Protein AF-A0A7S2UAU8-F1 (afdb_monomer)

Foldseek 3Di:
DDDDPDDDPLEDDDDPDDDFDWDADPPDRPDIAGPDDDDPPDPVNVLNVQSHVCRPDDPDNGDDPLRVLLVVLCCLLPPDPQQFFAAAPCCDPVRHTHGVVVLCVPLVGDNGDLAHFYADHRNRSDTPCPPPHNVNRVVVSVLSVVLSVLSVCQVVLVVPPDPPQDPPDPSHDDPVSSVVVSVPDDDPPDPPPPDD

Sequence (196 aa):
WANSKDGKNAGYQELKTKPKSLIPHPTEPDFVVNAYFYRLNSEETLQHLQRKFGSEYHQQKHPSVGTLLAAFFHYYAYEFDYKHHVVSLNATMAHGKVEREVKAEHDTWKVYGQGLSIEDPFETFYDVAHVVKASNFHRIRREFALAYTKMVDAATGNNHHWSHMPQNIGPTMSGSEILDWICEPLPKDTDDSNTS

Secondary structure (DSSP, 8-state):
-----SS---S----SS----EEE-SS-TT-EEE-----TT-HHHHHHHHHHHTTTS-S-SS--HHHHHHHHHHIIIII--TTTEEB-TT-BTTTB-EEHHHHHHHH---TT-SS--BB-SS-TT-BTTTTS-HHHHHHHHHHHHHHHHHHHHHHHT-GGG-TTS-TT--SS--HHHHHHHHHSPPPPPP------

Organism: NCBI:txid420275

InterPro domains:
  IPR002058 PAP/25A-associated [PF03828] (64-124)

Solvent-accessible surface area (backbone atoms only — not comparable to full-atom values): 12100 Å² total; per-residue (Å²): 142,79,91,82,82,87,77,81,78,73,48,71,75,80,70,95,60,82,86,76,36,76,42,73,37,96,87,39,91,92,40,74,41,74,70,58,70,88,67,80,86,41,73,69,46,53,53,52,58,33,32,50,52,19,55,81,55,60,99,45,81,57,56,51,71,69,55,54,52,39,50,52,22,44,36,62,42,72,66,58,57,42,62,52,35,38,49,40,87,70,45,38,90,90,65,38,77,41,50,30,60,60,40,22,75,77,48,68,43,71,60,86,43,76,27,61,42,30,43,35,91,78,54,61,72,40,54,76,30,73,84,54,49,38,70,58,39,54,48,54,32,50,50,24,45,49,39,26,50,52,54,49,26,54,74,70,57,58,65,85,82,54,92,81,58,72,95,78,67,62,90,62,71,52,74,66,59,49,53,54,57,59,64,54,77,74,80,76,79,74,78,87,77,82,82,129

Structure (mmCIF, N/CA/C/O backbone):
data_AF-A0A7S2UAU8-F1
#
_entry.id   AF-A0A7S2UAU8-F1
#
loop_
_atom_site.group_PDB
_atom_site.id
_atom_site.type_symbol
_atom_site.label_atom_id
_atom_site.label_alt_id
_atom_site.label_comp_id
_atom_site.label_asym_id
_atom_site.label_entity_id
_atom_site.label_seq_id
_atom_site.pdbx_PDB_ins_code
_atom_site.Cartn_x
_atom_site.Cartn_y
_atom_site.Cartn_z
_atom_site.occupancy
_atom_site.B_iso_or_equiv
_atom_site.auth_seq_id
_atom_site.auth_comp_id
_atom_site.auth_asym_id
_atom_site.auth_atom_id
_atom_site.pdbx_PDB_model_num
ATOM 1 N N . TRP A 1 1 ? 1.153 -29.015 -3.187 1.00 34.38 1 TRP A N 1
ATOM 2 C CA . TRP A 1 1 ? 1.371 -29.449 -1.795 1.00 34.38 1 TRP A CA 1
ATOM 3 C C . TRP A 1 1 ? 2.303 -30.651 -1.765 1.00 34.38 1 TRP A C 1
ATOM 5 O O . TRP A 1 1 ? 1.914 -31.716 -2.221 1.00 34.38 1 TRP A O 1
ATOM 15 N N . ALA A 1 2 ? 3.531 -30.469 -1.278 1.00 30.66 2 ALA A N 1
ATOM 16 C CA . ALA A 1 2 ? 4.464 -31.542 -0.940 1.00 30.66 2 ALA A CA 1
ATOM 17 C C . ALA A 1 2 ? 5.315 -31.074 0.251 1.00 30.66 2 ALA A C 1
ATOM 19 O O . ALA A 1 2 ? 5.854 -29.970 0.232 1.00 30.66 2 ALA A O 1
ATOM 20 N N . ASN A 1 3 ? 5.364 -31.901 1.295 1.00 36.56 3 ASN A N 1
ATOM 21 C CA . ASN A 1 3 ? 6.168 -31.707 2.500 1.00 36.56 3 ASN A CA 1
ATOM 22 C C . ASN A 1 3 ? 7.666 -31.766 2.169 1.00 36.56 3 ASN A C 1
ATOM 24 O O . ASN A 1 3 ? 8.117 -32.766 1.617 1.00 36.56 3 ASN A O 1
ATOM 28 N N . SER A 1 4 ? 8.438 -30.776 2.619 1.00 32.12 4 SER A N 1
ATOM 29 C CA . SER A 1 4 ? 9.883 -30.920 2.823 1.00 32.12 4 SER A CA 1
ATOM 30 C C . SER A 1 4 ? 10.155 -30.925 4.324 1.00 32.12 4 SER A C 1
ATOM 32 O O . SER A 1 4 ? 9.963 -29.914 4.998 1.00 32.12 4 SER A O 1
ATOM 34 N N . LYS A 1 5 ? 10.554 -32.087 4.847 1.00 41.97 5 LYS A N 1
ATOM 35 C CA . LYS A 1 5 ? 11.114 -32.239 6.192 1.00 41.97 5 LYS A CA 1
ATOM 36 C C . LYS A 1 5 ? 12.623 -31.994 6.111 1.00 41.97 5 LYS A C 1
ATOM 38 O O . LYS A 1 5 ? 13.270 -32.492 5.199 1.00 41.97 5 LYS A O 1
ATOM 43 N N . ASP A 1 6 ? 13.116 -31.242 7.089 1.00 39.00 6 ASP A N 1
ATOM 44 C CA . ASP A 1 6 ? 14.517 -30.951 7.414 1.00 39.00 6 ASP A CA 1
ATOM 45 C C . ASP A 1 6 ? 15.278 -29.957 6.522 1.00 39.00 6 ASP A C 1
ATOM 47 O O . ASP A 1 6 ? 15.628 -30.220 5.377 1.00 39.00 6 ASP A O 1
ATOM 51 N N . GLY A 1 7 ? 15.615 -28.804 7.119 1.00 30.23 7 GLY A N 1
ATOM 52 C CA . GLY A 1 7 ? 16.609 -27.879 6.569 1.00 30.23 7 GLY A CA 1
ATOM 53 C C . GLY A 1 7 ? 16.337 -26.405 6.853 1.00 30.23 7 GLY A C 1
ATOM 54 O O . GLY A 1 7 ? 16.053 -25.663 5.927 1.00 30.23 7 GLY A O 1
ATOM 55 N N . LYS A 1 8 ? 16.424 -25.990 8.129 1.00 39.09 8 LYS A N 1
ATOM 56 C CA . LYS A 1 8 ? 16.552 -24.590 8.600 1.00 39.09 8 LYS A CA 1
ATOM 57 C C . LYS A 1 8 ? 15.862 -23.548 7.703 1.00 39.09 8 LYS A C 1
ATOM 59 O O . LYS A 1 8 ? 16.513 -22.882 6.903 1.00 39.09 8 LYS A O 1
ATOM 64 N N . ASN A 1 9 ? 14.553 -23.385 7.901 1.00 36.28 9 ASN A N 1
ATOM 65 C CA . ASN A 1 9 ? 13.768 -22.317 7.288 1.00 36.28 9 ASN A CA 1
ATOM 66 C C . ASN A 1 9 ? 14.440 -20.961 7.556 1.00 36.28 9 ASN A C 1
ATOM 68 O O . ASN A 1 9 ? 14.338 -20.417 8.653 1.00 36.28 9 ASN A O 1
ATOM 72 N N . ALA A 1 10 ? 15.067 -20.383 6.532 1.00 41.22 10 ALA A N 1
ATOM 73 C CA . ALA A 1 10 ? 15.353 -18.951 6.454 1.00 41.22 10 ALA A CA 1
ATOM 74 C C . ALA A 1 10 ? 14.066 -18.153 6.141 1.00 41.22 10 ALA A C 1
ATOM 76 O O . ALA A 1 10 ? 14.115 -17.112 5.495 1.00 41.22 10 ALA A O 1
ATOM 77 N N . GLY A 1 11 ? 12.912 -18.691 6.546 1.00 46.25 11 GLY A N 1
ATOM 78 C CA . GLY A 1 11 ? 11.592 -18.126 6.330 1.00 46.25 11 GLY A CA 1
ATOM 79 C C . GLY A 1 11 ? 11.249 -17.104 7.402 1.00 46.25 11 GLY A C 1
ATOM 80 O O . GLY A 1 11 ? 11.789 -17.144 8.511 1.00 46.25 11 GLY A O 1
ATOM 81 N N . TYR A 1 12 ? 10.345 -16.190 7.056 1.00 47.78 12 TYR A N 1
ATOM 82 C CA . TYR A 1 12 ? 9.722 -15.262 7.992 1.00 47.78 12 TYR A CA 1
ATOM 83 C C . TYR A 1 12 ? 9.310 -15.986 9.288 1.00 47.78 12 TYR A C 1
ATOM 85 O O . TYR A 1 12 ? 8.525 -16.933 9.265 1.00 47.78 12 TYR A O 1
ATOM 93 N N . GLN A 1 13 ? 9.871 -15.551 10.419 1.00 55.88 13 GLN A N 1
ATOM 94 C CA . GLN A 1 13 ? 9.431 -15.979 11.743 1.00 55.88 13 GLN A CA 1
ATOM 95 C C . GLN A 1 13 ? 8.587 -14.867 12.340 1.00 55.88 13 GLN A C 1
ATOM 97 O O . GLN A 1 13 ? 9.092 -13.795 12.677 1.00 55.88 13 GLN A O 1
ATOM 102 N N . GLU A 1 14 ? 7.291 -15.129 12.448 1.00 59.81 14 GLU A N 1
ATOM 103 C CA . GLU A 1 14 ? 6.374 -14.225 13.117 1.00 59.81 14 GLU A CA 1
ATOM 104 C C . GLU A 1 14 ? 6.778 -14.074 14.586 1.00 59.81 14 GLU A C 1
ATOM 106 O O . GLU A 1 14 ? 7.025 -15.056 15.297 1.00 59.81 14 GLU A O 1
ATOM 111 N N . LEU A 1 15 ? 6.876 -12.827 15.047 1.00 64.69 15 LEU A N 1
ATOM 112 C CA . LEU A 1 15 ? 7.120 -12.564 16.455 1.00 64.69 15 LEU A CA 1
ATOM 113 C C . LEU A 1 15 ? 5.906 -13.058 17.240 1.00 64.69 15 LEU A C 1
ATOM 115 O O . LEU A 1 15 ? 4.798 -12.579 17.028 1.00 64.69 15 LEU A O 1
ATOM 119 N N . LYS A 1 16 ? 6.130 -13.968 18.195 1.00 68.31 16 LYS A N 1
ATOM 120 C CA . LYS A 1 16 ? 5.068 -14.516 19.062 1.00 68.31 16 LYS A CA 1
ATOM 121 C C . LYS A 1 16 ? 4.240 -13.436 19.760 1.00 68.31 16 LYS A C 1
ATOM 123 O O . LYS A 1 16 ? 3.092 -13.664 20.116 1.00 68.31 16 LYS A O 1
ATOM 128 N N . THR A 1 17 ? 4.843 -12.275 19.989 1.00 68.62 17 THR A N 1
ATOM 129 C CA . THR A 1 17 ? 4.196 -11.106 20.571 1.00 68.62 17 THR A CA 1
ATOM 130 C C . THR A 1 17 ? 4.713 -9.855 19.884 1.00 68.62 17 THR A C 1
ATOM 132 O O . THR A 1 17 ? 5.924 -9.717 19.692 1.00 68.62 17 THR A O 1
ATOM 135 N N . LYS A 1 18 ? 3.814 -8.915 19.579 1.00 68.75 18 LYS A N 1
ATOM 136 C CA . LYS A 1 18 ? 4.206 -7.589 19.098 1.00 68.75 18 LYS A CA 1
ATOM 137 C C . LYS A 1 18 ? 5.149 -6.913 20.106 1.00 68.75 18 LYS A C 1
ATOM 139 O O . LYS A 1 18 ? 4.868 -6.974 21.308 1.00 68.75 18 LYS A O 1
ATOM 144 N N . PRO A 1 19 ? 6.223 -6.251 19.649 1.00 71.94 19 PRO A N 1
ATOM 145 C CA . PRO A 1 19 ? 7.052 -5.427 20.515 1.00 71.94 19 PRO A CA 1
ATOM 146 C C . PRO A 1 19 ? 6.210 -4.349 21.204 1.00 71.94 19 PRO A C 1
ATOM 148 O O . PRO A 1 19 ? 5.330 -3.742 20.588 1.00 71.94 19 PRO A O 1
ATOM 151 N N . LYS A 1 20 ? 6.477 -4.117 22.488 1.00 78.56 20 LYS A N 1
ATOM 152 C CA . LYS A 1 20 ? 5.800 -3.093 23.285 1.00 78.56 20 LYS A CA 1
ATOM 153 C C . LYS A 1 20 ? 6.837 -2.183 23.927 1.00 78.56 20 LYS A C 1
ATOM 155 O O . LYS A 1 20 ? 7.817 -2.663 24.488 1.00 78.56 20 LYS A O 1
ATOM 160 N N . SER A 1 21 ? 6.599 -0.880 23.864 1.00 84.38 21 SER A N 1
ATOM 161 C CA . SER A 1 21 ? 7.324 0.137 24.622 1.00 84.38 21 SER A CA 1
ATOM 162 C C . SER A 1 21 ? 6.275 0.962 25.347 1.00 84.38 21 SER A C 1
ATOM 164 O O . SER A 1 21 ? 5.724 1.906 24.794 1.00 84.38 21 SER A O 1
ATOM 166 N N . LEU A 1 22 ? 5.904 0.511 26.544 1.00 87.25 22 LEU A N 1
ATOM 167 C CA . LEU A 1 22 ? 4.866 1.167 27.330 1.00 87.25 22 LEU A CA 1
ATOM 168 C C . LEU A 1 22 ? 5.458 2.402 28.009 1.00 87.25 22 LEU A C 1
ATOM 170 O O . LEU A 1 22 ? 6.434 2.280 28.750 1.00 87.25 22 LEU A O 1
ATOM 174 N N . ILE A 1 23 ? 4.872 3.568 27.754 1.00 88.56 23 ILE A N 1
ATOM 175 C CA . ILE A 1 23 ? 5.221 4.830 28.412 1.00 88.56 23 ILE A CA 1
ATOM 176 C C . ILE A 1 23 ? 3.978 5.425 29.093 1.00 88.56 23 ILE A C 1
ATOM 178 O O . ILE A 1 23 ? 2.864 5.176 28.622 1.00 88.56 23 ILE A O 1
ATOM 182 N N . PRO A 1 24 ? 4.131 6.195 30.187 1.00 91.38 24 PRO A N 1
ATOM 183 C CA . PRO A 1 24 ? 3.019 6.923 30.794 1.00 91.38 24 PRO A CA 1
ATOM 184 C C . PRO A 1 24 ? 2.403 7.912 29.802 1.00 91.38 24 PRO A C 1
ATOM 186 O O . PRO A 1 24 ? 3.127 8.571 29.050 1.00 91.38 24 PRO A O 1
ATOM 189 N N . HIS A 1 25 ? 1.079 8.029 29.801 1.00 86.31 25 HIS A N 1
ATOM 190 C CA . HIS A 1 25 ? 0.388 9.024 28.996 1.00 86.31 25 HIS A CA 1
ATOM 191 C C . HIS A 1 25 ? 0.738 10.438 29.496 1.00 86.31 25 HIS A C 1
ATOM 193 O O . HIS A 1 25 ? 0.712 10.681 30.704 1.00 86.31 25 HIS A O 1
ATOM 199 N N . PRO A 1 26 ? 1.056 11.398 28.607 1.00 86.62 26 PRO A N 1
ATOM 200 C CA . PRO A 1 26 ? 1.545 12.718 29.012 1.00 86.62 26 PRO A CA 1
ATOM 201 C C . PRO A 1 26 ? 0.533 13.536 29.825 1.00 86.62 26 PRO A C 1
ATOM 203 O O . PRO A 1 26 ? 0.937 14.445 30.546 1.00 86.62 26 PRO A O 1
ATOM 206 N N . THR A 1 27 ? -0.764 13.233 29.718 1.00 89.69 27 THR A N 1
ATOM 207 C CA . THR A 1 27 ? -1.837 13.976 30.404 1.00 89.69 27 THR A CA 1
ATOM 208 C C . THR A 1 27 ? -2.725 13.114 31.301 1.00 89.69 27 THR A C 1
ATOM 210 O O . THR A 1 27 ? -3.582 13.662 31.985 1.00 89.69 27 THR A O 1
ATOM 213 N N . GLU A 1 28 ? -2.541 11.790 31.327 1.00 90.56 28 GLU A N 1
ATOM 214 C CA . GLU A 1 28 ? -3.377 10.868 32.114 1.00 90.56 28 GLU A CA 1
ATOM 215 C C . GLU A 1 28 ? -2.481 9.998 33.013 1.00 90.56 28 GLU A C 1
ATOM 217 O O . GLU A 1 28 ? -1.859 9.059 32.518 1.00 90.56 28 GLU A O 1
ATOM 222 N N . PRO A 1 29 ? -2.376 10.306 34.322 1.00 86.06 29 PRO A N 1
ATOM 223 C CA . PRO A 1 29 ? -1.387 9.697 35.221 1.00 86.06 29 PRO A CA 1
ATOM 224 C C . PRO A 1 29 ? -1.480 8.173 35.348 1.00 86.06 29 PRO A C 1
ATOM 226 O O . PRO A 1 29 ? -0.462 7.512 35.539 1.00 86.06 29 PRO A O 1
ATOM 229 N N . ASP A 1 30 ? -2.691 7.628 35.213 1.00 91.31 30 ASP A N 1
ATOM 230 C CA . ASP A 1 30 ? -2.980 6.202 35.391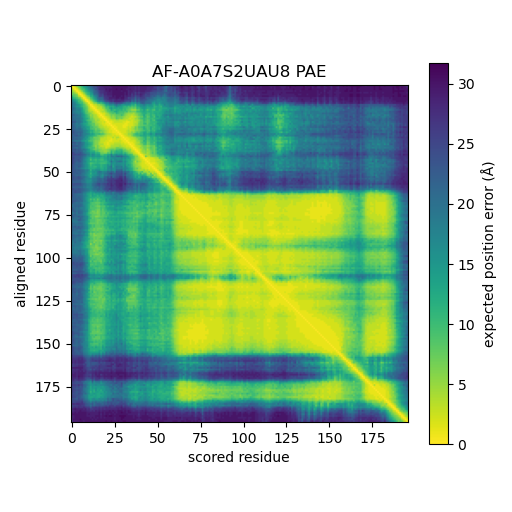 1.00 91.31 30 ASP A CA 1
ATOM 231 C C . ASP A 1 30 ? -3.094 5.442 34.057 1.00 91.31 30 ASP A C 1
ATOM 233 O O . ASP A 1 30 ? -3.492 4.276 34.029 1.00 91.31 30 ASP A O 1
ATOM 237 N N . PHE A 1 31 ? -2.743 6.087 32.938 1.00 88.75 31 PHE A N 1
ATOM 238 C CA . PHE A 1 31 ? -2.842 5.501 31.605 1.00 88.75 31 PHE A CA 1
ATOM 239 C C . PHE A 1 31 ? -1.456 5.243 31.004 1.00 88.75 31 PHE A C 1
ATOM 241 O O . PHE A 1 31 ? -0.560 6.087 31.061 1.00 88.75 31 PHE A O 1
ATOM 248 N N . VAL A 1 32 ? -1.266 4.066 30.401 1.00 88.50 32 VAL A N 1
ATOM 249 C CA . VAL A 1 32 ? -0.025 3.695 29.702 1.00 88.50 32 VAL A CA 1
ATOM 250 C C . VAL A 1 32 ? -0.306 3.436 28.233 1.00 88.50 32 VAL A C 1
ATOM 252 O O . VAL A 1 32 ? -1.248 2.729 27.880 1.00 88.50 32 VAL A O 1
ATOM 255 N N . VAL A 1 33 ? 0.545 3.980 27.368 1.00 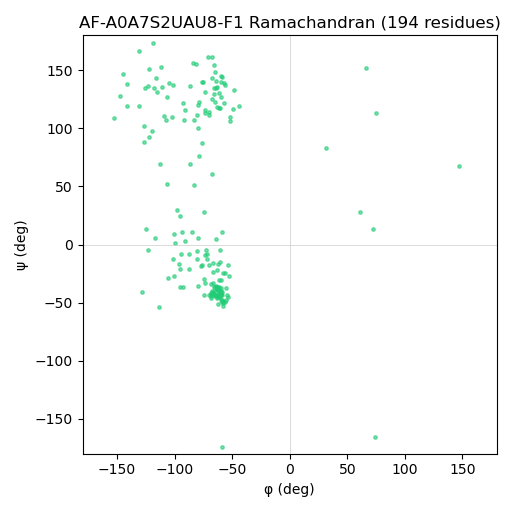80.81 33 VAL A N 1
ATOM 256 C CA . VAL A 1 33 ? 0.426 3.843 25.914 1.00 80.81 33 VAL A CA 1
ATOM 257 C C . VAL A 1 33 ? 1.607 3.079 25.343 1.00 80.81 33 VAL A C 1
ATOM 259 O O . VAL A 1 33 ? 2.740 3.217 25.801 1.00 80.81 33 VAL A O 1
ATOM 262 N N . ASN A 1 34 ? 1.352 2.259 24.326 1.00 82.31 34 ASN A N 1
ATOM 263 C CA . ASN A 1 34 ? 2.415 1.603 23.576 1.00 82.31 34 ASN A CA 1
ATOM 264 C C . ASN A 1 34 ? 3.019 2.584 22.563 1.00 82.31 34 ASN A C 1
ATOM 266 O O . ASN A 1 34 ? 2.473 2.766 21.484 1.00 82.31 34 ASN A O 1
ATOM 270 N N . ALA A 1 35 ? 4.168 3.162 22.891 1.00 78.75 35 ALA A N 1
ATOM 271 C CA . ALA A 1 35 ? 4.937 4.055 22.029 1.00 78.75 35 ALA A CA 1
ATOM 272 C C . ALA A 1 35 ? 6.050 3.321 21.260 1.00 78.75 35 ALA A C 1
ATOM 274 O O . ALA A 1 35 ? 7.070 3.915 20.901 1.00 78.75 35 ALA A O 1
ATOM 275 N N . TYR A 1 36 ? 5.902 2.010 21.032 1.00 76.69 36 TYR A N 1
ATOM 276 C CA . TYR A 1 36 ? 6.875 1.272 20.235 1.00 76.69 36 TYR A CA 1
ATOM 277 C C . TYR A 1 36 ? 6.927 1.835 18.812 1.00 76.69 36 TYR A C 1
ATOM 279 O O . TYR A 1 36 ? 5.958 1.740 18.064 1.00 76.69 36 TYR A O 1
ATOM 287 N N . PHE A 1 37 ? 8.089 2.360 18.426 1.00 68.06 37 PHE A N 1
ATOM 288 C CA . PHE A 1 37 ? 8.368 2.781 17.060 1.00 68.06 37 PHE A CA 1
ATOM 289 C C . PHE A 1 37 ? 9.472 1.916 16.462 1.00 68.06 37 PHE A C 1
ATOM 291 O O . PHE A 1 37 ? 10.532 1.718 17.065 1.00 68.06 37 PHE A O 1
ATOM 298 N N . TYR A 1 38 ? 9.228 1.408 15.257 1.00 65.06 38 TYR A N 1
ATOM 299 C CA . TYR A 1 38 ? 10.192 0.581 14.549 1.00 65.06 38 TYR A CA 1
ATOM 300 C C . TYR A 1 38 ? 11.345 1.449 14.022 1.00 65.06 38 TYR A C 1
ATOM 302 O O . TYR A 1 38 ? 11.154 2.311 13.165 1.00 65.06 38 TYR A O 1
ATOM 310 N N . ARG A 1 39 ? 12.557 1.254 14.554 1.00 63.94 39 ARG A N 1
ATOM 311 C CA . ARG A 1 39 ? 13.742 2.041 14.178 1.00 63.94 39 ARG A CA 1
ATOM 312 C C . ARG A 1 39 ? 14.391 1.480 12.910 1.00 63.94 39 ARG A C 1
ATOM 314 O O . ARG A 1 39 ? 15.048 0.443 12.946 1.00 63.94 39 ARG A O 1
ATOM 321 N N . LEU A 1 40 ? 14.223 2.201 11.801 1.00 57.44 40 LEU A N 1
ATOM 322 C CA . LEU A 1 40 ? 14.744 1.844 10.471 1.00 57.44 40 LEU A CA 1
ATOM 323 C C . LEU A 1 40 ? 16.261 2.036 10.304 1.00 57.44 40 LEU A C 1
ATOM 325 O O . LEU A 1 40 ? 16.821 1.642 9.289 1.00 57.44 40 LEU A O 1
ATOM 329 N N . ASN A 1 41 ? 16.929 2.655 11.273 1.00 61.19 41 ASN A N 1
ATOM 330 C CA . ASN A 1 41 ? 18.322 3.087 11.173 1.00 61.19 41 ASN A CA 1
ATOM 331 C C . ASN A 1 41 ? 19.349 2.076 11.712 1.00 61.19 41 ASN A C 1
ATOM 333 O O . ASN A 1 41 ? 20.519 2.428 11.837 1.00 61.19 41 ASN A O 1
ATOM 337 N N . SER A 1 42 ? 18.952 0.837 12.021 1.00 66.81 42 SER A N 1
ATOM 338 C CA . SER A 1 42 ? 19.906 -0.231 12.332 1.00 66.81 42 SER A CA 1
ATOM 339 C C . SER A 1 42 ? 20.107 -1.164 11.138 1.00 66.81 42 SER A C 1
ATOM 341 O O . SER A 1 42 ? 19.167 -1.579 10.460 1.00 66.81 42 SER A O 1
ATOM 343 N N . GLU A 1 43 ? 21.360 -1.532 10.891 1.00 62.47 43 GLU A N 1
ATOM 344 C CA . GLU A 1 43 ? 21.736 -2.472 9.830 1.00 62.47 43 GLU A CA 1
ATOM 345 C C . GLU A 1 43 ? 21.101 -3.860 10.035 1.00 62.47 43 GLU A C 1
ATOM 347 O O . GLU A 1 43 ? 20.701 -4.529 9.085 1.00 62.47 43 GLU A O 1
ATOM 352 N N . GLU A 1 44 ? 20.880 -4.243 11.292 1.00 64.25 44 GLU A N 1
ATOM 353 C CA . GLU A 1 44 ? 20.125 -5.436 11.681 1.00 64.25 44 GLU A CA 1
ATOM 354 C C . GLU A 1 44 ? 18.654 -5.384 11.217 1.00 64.25 44 GLU A C 1
ATOM 356 O O . GLU A 1 44 ? 18.099 -6.383 10.756 1.00 64.25 44 GLU A O 1
ATOM 361 N N . THR A 1 45 ? 18.028 -4.204 11.259 1.00 62.88 45 THR A N 1
ATOM 362 C CA . THR A 1 45 ? 16.651 -3.991 10.790 1.00 62.88 45 THR A CA 1
ATOM 363 C C . THR A 1 45 ? 16.541 -4.127 9.271 1.00 62.88 45 THR A C 1
ATOM 365 O O . THR A 1 45 ? 15.628 -4.796 8.778 1.00 62.88 45 THR A O 1
ATOM 368 N N . LEU A 1 46 ? 17.490 -3.566 8.515 1.00 59.41 46 LEU A N 1
ATOM 369 C CA . LEU A 1 46 ? 17.555 -3.755 7.060 1.00 59.41 46 LEU A CA 1
ATOM 370 C C . LEU A 1 46 ? 17.693 -5.237 6.695 1.00 59.41 46 LEU A C 1
ATOM 372 O O . LEU A 1 46 ? 16.994 -5.724 5.804 1.00 59.41 46 LEU A O 1
ATOM 376 N N . GLN A 1 47 ? 18.515 -5.982 7.438 1.00 61.81 47 GLN A N 1
ATOM 377 C CA . GLN A 1 47 ? 18.655 -7.424 7.245 1.00 61.81 47 GLN A CA 1
ATOM 378 C C . GLN A 1 47 ? 17.357 -8.191 7.544 1.00 61.81 47 GLN A C 1
ATOM 380 O O . GLN A 1 47 ? 17.061 -9.169 6.857 1.00 61.81 47 GLN A O 1
ATOM 385 N N . HIS A 1 48 ? 16.563 -7.777 8.538 1.00 57.38 48 HIS A N 1
ATOM 386 C CA . HIS A 1 48 ? 15.264 -8.397 8.826 1.00 57.38 48 HIS A CA 1
ATOM 387 C C . HIS A 1 48 ? 14.224 -8.134 7.729 1.00 57.38 48 HIS A C 1
ATOM 389 O O . HIS A 1 48 ? 13.523 -9.065 7.326 1.00 57.38 48 HIS A O 1
ATOM 395 N N . LEU A 1 49 ? 14.162 -6.911 7.192 1.00 54.00 49 LEU A N 1
ATOM 396 C CA . LEU A 1 49 ? 13.309 -6.585 6.042 1.00 54.00 49 LEU A CA 1
ATOM 397 C C . LEU A 1 49 ? 13.692 -7.417 4.810 1.00 54.00 49 LEU A C 1
ATOM 399 O O . LEU A 1 49 ? 12.825 -8.020 4.181 1.00 54.00 49 LEU A O 1
ATOM 403 N N . GLN A 1 50 ? 14.988 -7.528 4.512 1.00 54.38 50 GLN A N 1
ATOM 404 C CA . GLN A 1 50 ? 15.491 -8.324 3.387 1.00 54.38 50 GLN A CA 1
ATOM 405 C C . GLN A 1 50 ? 15.178 -9.823 3.533 1.00 54.38 50 GLN A C 1
ATOM 407 O O . GLN A 1 50 ? 14.857 -10.478 2.542 1.00 54.38 50 GLN A O 1
ATOM 412 N N . ARG A 1 51 ? 15.215 -10.374 4.757 1.00 50.56 51 ARG A N 1
ATOM 413 C CA . ARG A 1 51 ? 14.844 -11.778 5.023 1.00 50.56 51 ARG A CA 1
ATOM 414 C C . ARG A 1 51 ? 13.362 -12.060 4.775 1.00 50.56 51 ARG A C 1
ATOM 416 O O . ARG A 1 51 ? 13.039 -13.137 4.284 1.00 50.56 51 ARG A O 1
ATOM 423 N N . LYS A 1 52 ? 12.464 -11.115 5.083 1.00 51.16 52 LYS A N 1
ATOM 424 C CA . LYS A 1 52 ? 11.010 -11.302 4.915 1.00 51.16 52 LYS A CA 1
ATOM 425 C C . LYS A 1 52 ? 10.634 -11.566 3.452 1.00 51.16 52 LYS A C 1
ATOM 427 O O . LYS A 1 52 ? 9.854 -12.469 3.177 1.00 51.16 52 LYS A O 1
ATOM 432 N N . PHE A 1 53 ? 11.255 -10.852 2.518 1.00 47.44 53 PHE A N 1
ATOM 433 C CA . PHE A 1 53 ? 10.946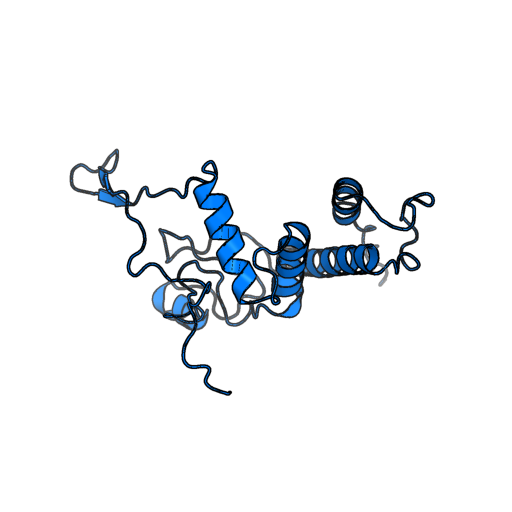 -10.976 1.092 1.00 47.44 53 PHE A CA 1
ATOM 434 C C . PHE A 1 53 ? 11.734 -12.067 0.350 1.00 47.44 53 PHE A C 1
ATOM 436 O O . PHE A 1 53 ? 11.278 -12.534 -0.689 1.00 47.44 53 PHE A O 1
ATOM 443 N N . GLY A 1 54 ? 12.881 -12.514 0.874 1.00 47.06 54 GLY A N 1
ATOM 444 C CA . GLY A 1 54 ? 13.649 -13.620 0.278 1.00 47.06 54 GLY A CA 1
ATOM 445 C C . GLY A 1 54 ? 13.009 -15.002 0.440 1.00 47.06 54 GLY A C 1
ATOM 446 O O . GLY A 1 54 ? 13.506 -15.970 -0.125 1.00 47.06 54 GLY A O 1
ATOM 447 N N . SER A 1 55 ? 11.927 -15.115 1.221 1.00 47.66 55 SER A N 1
ATOM 448 C CA . SER A 1 55 ? 11.260 -16.398 1.478 1.00 47.66 55 SER A CA 1
ATOM 449 C C . SER A 1 55 ? 10.069 -16.701 0.561 1.00 47.66 55 SER A C 1
ATOM 451 O O . SER A 1 55 ? 9.748 -17.872 0.376 1.00 47.66 55 SER A O 1
ATOM 453 N N . GLU A 1 56 ? 9.459 -15.683 -0.059 1.00 47.12 56 GLU A N 1
ATOM 454 C CA . GLU A 1 56 ? 8.290 -15.848 -0.944 1.00 47.12 56 GLU A CA 1
ATOM 455 C C . GLU A 1 56 ? 8.638 -15.693 -2.433 1.00 47.12 56 GLU A C 1
ATOM 457 O O . GLU A 1 56 ? 8.019 -16.340 -3.275 1.00 47.12 56 GLU A O 1
ATOM 462 N N . TYR A 1 57 ? 9.668 -14.907 -2.768 1.00 44.66 57 TYR A N 1
ATOM 463 C CA . TYR A 1 57 ? 10.075 -14.636 -4.147 1.00 44.66 57 TYR A CA 1
ATOM 464 C C . TYR A 1 57 ? 11.514 -15.107 -4.405 1.00 44.66 57 TYR A C 1
ATOM 466 O O . TYR A 1 57 ? 12.479 -14.392 -4.154 1.00 44.66 57 TYR A O 1
ATOM 474 N N . HIS A 1 58 ? 11.629 -16.305 -4.985 1.00 44.88 58 HIS A N 1
ATOM 475 C CA . HIS A 1 58 ? 12.849 -16.900 -5.544 1.00 44.88 58 HIS A CA 1
ATOM 476 C C . HIS A 1 58 ? 13.993 -17.249 -4.572 1.00 44.88 58 HIS A C 1
ATOM 478 O O . HIS A 1 58 ? 14.230 -16.635 -3.545 1.00 44.88 58 HIS A O 1
ATOM 484 N N . GLN A 1 59 ? 14.760 -18.265 -4.974 1.00 47.91 59 GLN A N 1
ATOM 485 C CA . GLN A 1 59 ? 15.884 -18.915 -4.281 1.00 47.91 59 GLN A CA 1
ATOM 486 C C . GLN A 1 59 ? 17.079 -17.999 -3.917 1.00 47.91 59 GLN A C 1
ATOM 488 O O . GLN A 1 59 ? 18.145 -18.491 -3.540 1.00 47.91 59 GLN A O 1
ATOM 493 N N . GLN A 1 60 ? 16.949 -16.677 -4.047 1.00 48.12 60 GLN A N 1
ATOM 494 C CA . GLN A 1 60 ? 17.992 -15.724 -3.697 1.00 48.12 60 GLN A CA 1
ATOM 495 C C . GLN A 1 60 ? 17.803 -15.254 -2.257 1.00 48.12 60 GLN A C 1
ATOM 497 O O . GLN A 1 60 ? 16.790 -14.672 -1.892 1.00 48.12 60 GLN A O 1
ATOM 502 N N . LYS A 1 61 ? 18.832 -15.482 -1.439 1.00 54.72 61 LYS A N 1
ATOM 503 C CA . LYS A 1 61 ? 18.854 -15.201 0.005 1.00 54.72 61 LYS A CA 1
ATOM 504 C C . LYS A 1 61 ? 18.490 -13.750 0.382 1.00 54.72 61 LYS A C 1
ATOM 506 O O . LYS A 1 61 ? 18.171 -13.520 1.544 1.00 54.72 61 LYS A O 1
ATOM 511 N N . HIS A 1 62 ? 18.533 -12.803 -0.566 1.00 59.75 62 HIS A N 1
ATOM 512 C CA . HIS A 1 62 ? 18.187 -11.389 -0.386 1.00 59.75 62 HIS A CA 1
ATOM 513 C C . HIS A 1 62 ? 17.694 -10.775 -1.716 1.00 59.75 62 HIS A C 1
ATOM 515 O O . HIS A 1 62 ? 18.514 -10.577 -2.614 1.00 59.75 62 HIS A O 1
ATOM 521 N N . PRO A 1 63 ? 16.397 -10.459 -1.881 1.00 65.19 63 PRO A N 1
ATOM 522 C CA . PRO A 1 63 ? 15.907 -9.771 -3.074 1.00 65.19 63 PRO A CA 1
ATOM 523 C C . PRO A 1 63 ? 16.451 -8.338 -3.129 1.00 65.19 63 PRO A C 1
ATOM 525 O O . PRO A 1 63 ? 16.580 -7.664 -2.103 1.00 65.19 63 PRO A O 1
ATOM 528 N N . SER A 1 64 ? 16.770 -7.860 -4.334 1.00 76.75 64 SER A N 1
ATOM 529 C CA . SER A 1 64 ? 17.209 -6.475 -4.533 1.00 76.75 64 SER A CA 1
ATOM 530 C C . SER A 1 64 ? 16.077 -5.491 -4.221 1.00 76.75 64 SER A C 1
ATOM 532 O O . SER A 1 64 ? 14.901 -5.817 -4.383 1.00 76.75 6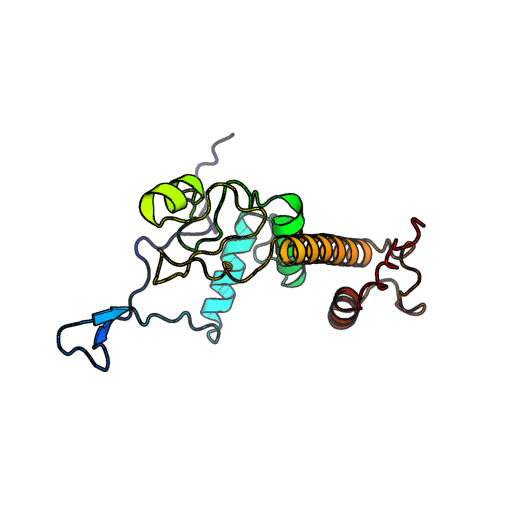4 SER A O 1
ATOM 534 N N . VAL A 1 65 ? 16.413 -4.254 -3.841 1.00 81.12 65 VAL A N 1
ATOM 535 C CA . VAL A 1 65 ? 15.412 -3.193 -3.607 1.00 81.12 65 VAL A CA 1
ATOM 536 C C . VAL A 1 65 ? 14.521 -2.977 -4.837 1.00 81.12 65 VAL A C 1
ATOM 538 O O . VAL A 1 65 ? 13.316 -2.803 -4.689 1.00 81.12 65 VAL A O 1
ATOM 541 N N . GLY A 1 66 ? 15.080 -3.073 -6.049 1.00 82.00 66 GLY A N 1
ATOM 542 C CA . GLY A 1 66 ? 14.300 -3.012 -7.289 1.00 82.00 66 GLY A CA 1
ATOM 543 C C . GLY A 1 66 ? 13.276 -4.147 -7.410 1.00 82.00 66 GLY A C 1
ATOM 544 O O . GLY A 1 66 ? 12.144 -3.904 -7.814 1.00 82.00 66 GLY A O 1
ATOM 545 N N . THR A 1 67 ? 13.629 -5.363 -6.979 1.00 82.31 67 THR A N 1
ATOM 546 C CA . THR A 1 67 ? 12.691 -6.500 -6.936 1.00 82.31 67 THR A CA 1
ATOM 547 C C . THR A 1 67 ? 11.557 -6.240 -5.946 1.00 82.31 67 THR A C 1
ATOM 549 O O . THR A 1 67 ? 10.395 -6.466 -6.270 1.00 82.31 67 THR A O 1
ATOM 552 N N . LEU A 1 68 ? 11.878 -5.716 -4.757 1.00 84.50 68 LEU A N 1
ATOM 553 C CA . LEU A 1 68 ? 10.885 -5.367 -3.733 1.00 84.50 68 LEU A CA 1
ATOM 554 C C . LEU A 1 68 ? 9.906 -4.304 -4.220 1.00 84.50 68 LEU A C 1
ATOM 556 O O . LEU A 1 68 ? 8.701 -4.424 -4.015 1.00 84.50 68 LEU A O 1
ATOM 560 N N . LEU A 1 69 ? 10.434 -3.272 -4.873 1.00 90.06 69 LEU A N 1
ATOM 561 C CA . LEU A 1 69 ? 9.642 -2.172 -5.394 1.00 90.06 69 LEU A CA 1
ATOM 562 C C . LEU A 1 69 ? 8.721 -2.637 -6.534 1.00 90.06 69 LEU A C 1
ATOM 564 O O . LEU A 1 69 ? 7.534 -2.318 -6.526 1.00 90.06 69 LEU A O 1
ATOM 568 N N . ALA A 1 70 ? 9.228 -3.459 -7.459 1.00 89.12 70 ALA A N 1
ATOM 569 C CA . ALA A 1 70 ? 8.412 -4.046 -8.522 1.00 89.12 70 ALA A CA 1
ATOM 570 C C . ALA A 1 70 ? 7.302 -4.947 -7.955 1.00 89.12 70 ALA A C 1
ATOM 572 O O . ALA A 1 70 ? 6.146 -4.833 -8.363 1.00 89.12 70 ALA A O 1
ATOM 573 N N . ALA A 1 71 ? 7.627 -5.799 -6.976 1.00 87.25 71 ALA A N 1
ATOM 574 C CA . ALA A 1 71 ? 6.652 -6.663 -6.313 1.00 87.25 71 ALA A CA 1
ATOM 575 C C . ALA A 1 71 ? 5.576 -5.856 -5.569 1.00 87.25 71 ALA A C 1
ATOM 577 O O . ALA A 1 71 ? 4.399 -6.202 -5.635 1.00 87.25 71 ALA A O 1
ATOM 578 N N . PHE A 1 72 ? 5.951 -4.753 -4.912 1.00 92.75 72 PHE A N 1
ATOM 579 C CA . PHE A 1 72 ? 5.004 -3.845 -4.264 1.00 92.75 72 PHE A CA 1
ATOM 580 C C . PHE A 1 72 ? 3.989 -3.279 -5.265 1.00 92.75 72 PHE A C 1
ATOM 582 O O . PHE A 1 72 ? 2.781 -3.356 -5.027 1.00 92.75 72 PHE A O 1
ATOM 589 N N . PHE A 1 73 ? 4.464 -2.754 -6.400 1.00 95.50 73 PHE A N 1
ATOM 590 C CA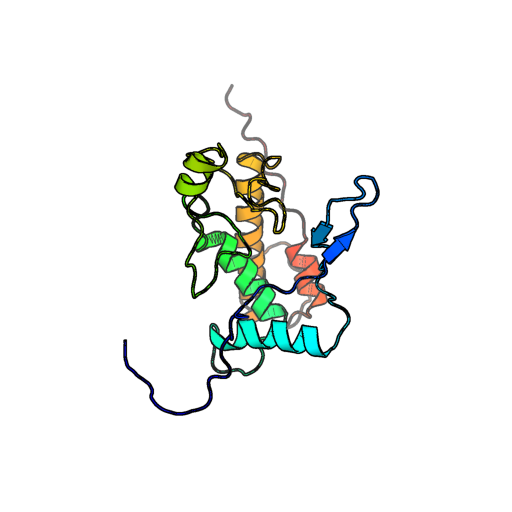 . PHE A 1 73 ? 3.587 -2.224 -7.441 1.00 95.50 73 PHE A CA 1
ATOM 591 C C . PHE A 1 73 ? 2.682 -3.305 -8.035 1.00 95.50 73 PHE A C 1
ATOM 593 O O . PHE A 1 73 ? 1.476 -3.091 -8.131 1.00 95.50 73 PHE A O 1
ATOM 600 N N . HIS A 1 74 ? 3.229 -4.479 -8.362 1.00 94.44 74 HIS A N 1
ATOM 601 C CA . HIS A 1 74 ? 2.454 -5.607 -8.882 1.00 94.44 74 HIS A CA 1
ATOM 602 C C . HIS A 1 74 ? 1.336 -6.028 -7.922 1.00 94.44 74 HIS A C 1
ATOM 604 O O . HIS A 1 74 ? 0.167 -6.112 -8.310 1.00 94.44 74 HIS A O 1
ATOM 610 N N . TYR A 1 75 ? 1.687 -6.234 -6.651 1.00 94.69 75 TYR A N 1
ATOM 611 C CA . TYR A 1 75 ? 0.764 -6.707 -5.631 1.00 94.69 75 TYR A CA 1
ATOM 612 C C . TYR A 1 75 ? -0.431 -5.766 -5.479 1.00 94.69 75 TYR A C 1
ATOM 614 O O . TYR A 1 75 ? -1.575 -6.195 -5.609 1.00 94.69 75 TYR A O 1
ATOM 622 N N . TYR A 1 76 ? -0.199 -4.466 -5.279 1.00 95.62 76 TYR A N 1
ATOM 623 C CA . TYR A 1 76 ? -1.296 -3.513 -5.089 1.00 95.62 76 TYR A CA 1
ATOM 624 C C . TYR A 1 76 ? -2.023 -3.131 -6.389 1.00 95.62 76 TYR A C 1
ATOM 626 O O . TYR A 1 76 ? -3.163 -2.664 -6.329 1.00 95.62 76 TYR A O 1
ATOM 634 N N . ALA A 1 77 ? -1.416 -3.350 -7.559 1.00 95.31 77 ALA A N 1
ATOM 635 C CA . ALA A 1 77 ? -2.065 -3.140 -8.851 1.00 95.31 77 ALA A CA 1
ATOM 636 C C . ALA A 1 77 ? -2.996 -4.291 -9.259 1.00 95.31 77 ALA A C 1
ATOM 638 O O . ALA A 1 77 ? -4.037 -4.034 -9.871 1.00 95.31 77 ALA A O 1
ATOM 639 N N . TYR A 1 78 ? -2.654 -5.541 -8.935 1.00 93.44 78 TYR A N 1
ATOM 640 C CA . TYR A 1 78 ? -3.321 -6.715 -9.512 1.00 93.44 78 TYR A CA 1
ATOM 641 C C . TYR A 1 78 ? -3.818 -7.724 -8.481 1.00 93.44 78 TYR A C 1
ATOM 643 O O . TYR A 1 78 ? -4.930 -8.228 -8.630 1.00 93.44 78 TYR A O 1
ATOM 651 N N . GLU A 1 79 ? -3.039 -8.002 -7.439 1.00 92.94 79 GLU A N 1
ATOM 652 C CA . GLU A 1 79 ? -3.287 -9.138 -6.544 1.00 92.94 79 GLU A CA 1
ATOM 653 C C . GLU A 1 79 ? -4.082 -8.770 -5.292 1.00 92.94 79 GLU A C 1
ATOM 655 O O . GLU A 1 79 ? -4.897 -9.561 -4.813 1.00 92.94 79 GLU A O 1
ATOM 660 N N . PHE A 1 80 ? -3.846 -7.581 -4.731 1.00 94.00 80 PHE A N 1
ATOM 661 C CA . PHE A 1 80 ? -4.493 -7.179 -3.494 1.00 94.00 80 PHE A CA 1
ATOM 662 C C . PHE A 1 80 ? -5.979 -6.922 -3.730 1.00 94.00 80 PHE A C 1
ATOM 664 O O . PHE A 1 80 ? -6.391 -5.945 -4.367 1.00 94.00 80 PHE A O 1
ATOM 671 N N . ASP A 1 81 ? -6.795 -7.802 -3.163 1.00 93.25 81 ASP A N 1
ATOM 672 C CA . ASP A 1 81 ? -8.241 -7.682 -3.192 1.00 93.25 81 ASP A CA 1
ATOM 673 C C . ASP A 1 81 ? -8.722 -6.671 -2.145 1.00 93.25 81 ASP A C 1
ATOM 675 O O . ASP A 1 81 ? -9.228 -7.022 -1.082 1.00 93.25 81 ASP A O 1
ATOM 679 N N . TYR A 1 82 ? -8.531 -5.394 -2.474 1.00 93.44 82 TYR A N 1
ATOM 680 C CA . TYR A 1 82 ? -8.931 -4.226 -1.685 1.00 93.44 82 TYR A CA 1
ATOM 681 C C . TYR A 1 82 ? -10.441 -4.126 -1.425 1.00 93.44 82 TYR A C 1
ATOM 683 O O . TYR A 1 82 ? -10.858 -3.318 -0.590 1.00 93.44 82 TYR A O 1
ATOM 691 N N . LYS A 1 83 ? -11.268 -4.887 -2.158 1.00 92.12 83 LYS A N 1
ATOM 692 C CA . LYS A 1 83 ? -12.720 -4.896 -1.957 1.00 92.12 83 LYS A CA 1
ATOM 693 C C . LYS A 1 83 ? -13.071 -5.661 -0.689 1.00 92.12 83 LYS A C 1
ATOM 695 O O . LYS A 1 83 ? -13.858 -5.149 0.097 1.00 92.12 83 LYS A O 1
ATOM 700 N N . HIS A 1 84 ? -12.424 -6.803 -0.474 1.00 92.69 84 HIS A N 1
ATOM 701 C CA . HIS A 1 84 ? -12.694 -7.676 0.669 1.00 92.69 84 HIS A CA 1
ATOM 702 C C . HIS A 1 84 ? -11.673 -7.516 1.796 1.00 92.69 84 HIS A C 1
ATOM 704 O O . HIS A 1 84 ? -12.022 -7.677 2.953 1.00 92.69 84 HIS A O 1
ATOM 710 N N . HIS A 1 85 ? -10.434 -7.107 1.510 1.00 94.19 85 HIS A N 1
ATOM 711 C CA . HIS A 1 85 ? -9.385 -7.058 2.530 1.00 94.19 85 HIS A CA 1
ATOM 712 C C . HIS A 1 85 ? -8.935 -5.644 2.897 1.00 94.19 85 HIS A C 1
ATOM 714 O O . HIS A 1 85 ? -8.931 -4.712 2.086 1.00 94.19 85 HIS A O 1
ATOM 720 N N . VAL A 1 86 ? -8.460 -5.529 4.135 1.00 94.38 86 VAL A N 1
ATOM 721 C CA . VAL A 1 86 ? -7.838 -4.339 4.716 1.00 94.38 86 VAL A CA 1
ATOM 722 C C . VAL A 1 86 ? -6.328 -4.532 4.806 1.00 94.38 86 VAL A C 1
ATOM 724 O O . VAL A 1 86 ? -5.836 -5.603 5.169 1.00 94.38 86 VAL A O 1
ATOM 727 N N . VAL A 1 87 ? -5.569 -3.483 4.488 1.00 94.75 87 VAL A N 1
ATOM 728 C CA . VAL A 1 87 ? -4.123 -3.474 4.730 1.00 94.75 87 VAL A CA 1
ATOM 729 C C . VAL A 1 87 ? -3.901 -3.312 6.226 1.00 94.75 87 VAL A C 1
ATOM 731 O O . VAL A 1 87 ? -4.252 -2.285 6.796 1.00 94.75 87 VAL A O 1
ATOM 734 N N . SER A 1 88 ? -3.323 -4.320 6.869 1.00 91.38 88 SER A N 1
ATOM 735 C CA . SER A 1 88 ? -3.104 -4.314 8.312 1.00 91.38 88 SER A CA 1
ATOM 736 C C . SER A 1 88 ? -1.794 -5.007 8.671 1.00 91.38 88 SER A C 1
ATOM 738 O O . SER A 1 88 ? -1.407 -5.995 8.048 1.00 91.38 88 SER A O 1
ATOM 740 N N . LEU A 1 89 ? -1.127 -4.528 9.725 1.00 85.12 89 LEU A N 1
ATOM 741 C CA . LEU A 1 89 ? 0.008 -5.237 10.329 1.00 85.12 89 LEU A CA 1
ATOM 742 C C . LEU A 1 89 ? -0.419 -6.491 11.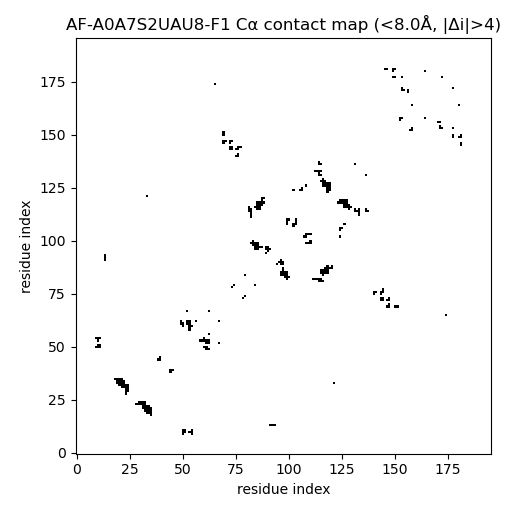111 1.00 85.12 89 LEU A C 1
ATOM 744 O O . LEU A 1 89 ? 0.436 -7.294 11.477 1.00 85.12 89 LEU A O 1
ATOM 748 N N . ASN A 1 90 ? -1.719 -6.654 11.370 1.00 82.31 90 ASN A N 1
ATOM 749 C CA . ASN A 1 90 ? -2.312 -7.870 11.922 1.00 82.31 90 ASN A CA 1
ATOM 750 C C . ASN A 1 90 ? -2.543 -8.945 10.857 1.00 82.31 90 ASN A C 1
ATOM 752 O O . ASN A 1 90 ? -2.791 -10.090 11.218 1.00 82.31 90 ASN A O 1
ATOM 756 N N . ALA A 1 91 ? -2.443 -8.598 9.568 1.00 83.94 91 ALA A N 1
ATOM 757 C CA . ALA A 1 91 ? -2.545 -9.567 8.491 1.00 83.94 91 ALA A CA 1
ATOM 758 C C . ALA A 1 91 ? -1.237 -10.374 8.384 1.00 83.94 91 ALA A C 1
ATOM 760 O O . ALA A 1 91 ? -0.305 -9.994 7.668 1.00 83.94 91 ALA A O 1
ATOM 761 N N . THR A 1 92 ? -1.137 -11.459 9.151 1.00 77.44 92 THR A N 1
ATOM 762 C CA . THR A 1 92 ? 0.057 -12.314 9.244 1.00 77.44 92 THR A CA 1
ATOM 763 C C . THR A 1 92 ? -0.235 -13.745 8.802 1.00 77.44 92 THR A C 1
ATOM 765 O O . THR A 1 92 ? -1.379 -14.110 8.550 1.00 77.44 92 THR A O 1
ATOM 768 N N . MET A 1 93 ? 0.795 -14.594 8.712 1.00 70.56 93 MET A N 1
ATOM 769 C CA . MET A 1 93 ? 0.580 -16.006 8.378 1.00 70.56 93 MET A CA 1
ATOM 770 C C . MET A 1 93 ? -0.258 -16.732 9.435 1.00 70.56 93 MET A C 1
ATOM 772 O O . MET A 1 93 ? -1.060 -17.591 9.075 1.00 70.56 93 MET A O 1
ATOM 776 N N . ALA A 1 94 ? -0.089 -16.400 10.719 1.00 74.06 94 ALA A N 1
ATOM 777 C CA . ALA A 1 94 ? -0.876 -17.002 11.791 1.00 74.06 94 ALA A CA 1
ATOM 778 C C . ALA A 1 94 ? -2.323 -16.487 11.834 1.00 74.06 94 ALA A C 1
ATOM 780 O O . ALA A 1 94 ? -3.223 -17.240 12.203 1.00 74.06 94 ALA A O 1
ATOM 781 N N . HIS A 1 95 ? -2.543 -15.222 11.471 1.00 75.50 95 HIS A N 1
ATOM 782 C CA . HIS A 1 95 ? -3.840 -14.558 11.611 1.00 75.50 95 HIS A CA 1
ATOM 783 C C . HIS A 1 95 ? -4.647 -14.457 10.308 1.00 75.50 95 HIS A C 1
ATOM 785 O O . HIS A 1 95 ? -5.841 -14.179 10.359 1.00 75.50 95 HIS A O 1
ATOM 791 N N . GLY A 1 96 ? -4.037 -14.736 9.155 1.00 84.31 96 GLY A N 1
ATOM 792 C CA . GLY A 1 96 ? -4.673 -14.578 7.850 1.00 84.31 96 GLY A CA 1
ATOM 793 C C . GLY A 1 96 ? -4.796 -13.111 7.435 1.00 84.31 96 GLY A C 1
ATOM 794 O O . GLY A 1 96 ? -4.144 -12.233 7.994 1.00 84.31 96 GLY A O 1
ATOM 795 N N . LYS A 1 97 ? -5.609 -12.839 6.411 1.00 89.00 97 LYS A N 1
ATOM 796 C CA . LYS A 1 97 ? -5.937 -11.468 5.992 1.00 89.00 97 LYS A CA 1
ATOM 797 C C . LYS A 1 97 ? -7.040 -10.895 6.886 1.00 89.00 97 LYS A C 1
ATOM 799 O O . LYS A 1 97 ? -7.822 -11.641 7.464 1.00 89.00 97 LYS A O 1
ATOM 804 N N . VAL A 1 98 ? -7.103 -9.568 6.982 1.00 91.00 98 VAL A N 1
ATOM 805 C CA . VAL A 1 98 ? -8.177 -8.875 7.705 1.00 91.00 98 VAL A CA 1
ATOM 806 C C . VAL A 1 98 ? -9.309 -8.568 6.731 1.00 91.00 98 VAL A C 1
ATOM 808 O O . VAL A 1 98 ? -9.110 -7.796 5.791 1.00 91.00 98 VAL A O 1
ATOM 811 N N . GLU A 1 99 ? -10.473 -9.172 6.963 1.00 92.19 99 GLU A N 1
ATOM 812 C CA . GLU A 1 99 ? -11.681 -8.965 6.158 1.00 92.19 99 GLU A CA 1
ATOM 813 C C . GLU A 1 99 ? -12.349 -7.627 6.489 1.00 92.19 99 GLU A C 1
ATOM 815 O O . GLU A 1 99 ? -12.462 -7.219 7.651 1.00 92.19 99 GLU A O 1
ATOM 820 N N . ARG A 1 100 ? -12.831 -6.939 5.459 1.00 91.50 100 ARG A N 1
ATOM 821 C CA . ARG A 1 100 ? -13.497 -5.640 5.561 1.00 91.50 100 ARG A CA 1
ATOM 822 C C . ARG A 1 100 ? -14.847 -5.769 6.258 1.00 91.50 100 ARG A C 1
ATOM 824 O O . ARG A 1 100 ? -15.225 -4.867 7.000 1.00 91.50 100 ARG A O 1
ATOM 831 N N . GLU A 1 101 ? -15.548 -6.878 6.062 1.00 91.12 101 GLU A N 1
ATOM 832 C CA . GLU A 1 101 ? -16.828 -7.185 6.700 1.00 91.12 101 GLU A CA 1
ATOM 833 C C . GLU A 1 101 ? -16.684 -7.211 8.224 1.00 91.12 101 GLU A C 1
ATOM 835 O O . GLU A 1 101 ? -17.476 -6.587 8.925 1.00 91.12 101 GLU A O 1
ATOM 840 N N . VAL A 1 102 ? -15.607 -7.814 8.740 1.00 90.06 102 VAL A N 1
ATOM 841 C CA . VAL A 1 102 ? -15.322 -7.849 10.184 1.00 90.06 102 VAL A CA 1
ATOM 842 C C . VAL A 1 102 ? -15.124 -6.434 10.730 1.00 90.06 102 VAL A C 1
ATOM 844 O O . VAL A 1 102 ? -15.679 -6.091 11.774 1.00 90.06 102 VAL A O 1
ATOM 847 N N . LYS A 1 103 ? -14.382 -5.586 10.008 1.00 92.12 103 LYS A N 1
ATOM 848 C CA . LYS A 1 103 ? -14.182 -4.173 10.375 1.00 92.12 103 LYS A CA 1
ATOM 849 C C . LYS A 1 103 ? -15.475 -3.366 10.281 1.00 92.12 103 LYS A C 1
ATOM 851 O O . LYS A 1 103 ? -15.691 -2.449 11.066 1.00 92.12 103 LYS A O 1
ATOM 856 N N . ALA A 1 104 ? -16.356 -3.694 9.342 1.00 89.50 104 ALA A N 1
ATOM 857 C CA . ALA A 1 104 ? -17.656 -3.050 9.242 1.00 89.50 104 ALA A CA 1
ATOM 858 C C . ALA A 1 104 ? -18.567 -3.398 10.428 1.00 89.50 104 ALA A C 1
ATOM 860 O O . ALA A 1 104 ? -19.236 -2.512 10.954 1.00 89.50 104 ALA A O 1
ATOM 861 N N . GLU A 1 105 ? -18.554 -4.654 10.874 1.00 90.50 105 GLU A N 1
ATOM 862 C CA . GLU A 1 105 ? -19.334 -5.119 12.025 1.00 90.50 105 GLU A CA 1
ATOM 863 C C . GLU A 1 105 ? -18.836 -4.541 13.356 1.00 90.50 105 GLU A C 1
ATOM 865 O O . GLU A 1 105 ? -19.646 -4.115 14.177 1.00 90.50 105 GLU A O 1
ATOM 870 N N . HIS A 1 106 ? -17.517 -4.515 13.572 1.00 89.00 106 HIS A N 1
ATOM 871 C CA . HIS A 1 106 ? -16.930 -4.158 14.870 1.00 89.00 106 HIS A CA 1
ATOM 872 C C . HIS A 1 106 ? -16.585 -2.671 14.988 1.00 89.00 106 HIS A C 1
ATOM 874 O O . HIS A 1 106 ? -16.763 -2.082 16.052 1.00 89.00 106 HIS A O 1
ATOM 880 N N . ASP A 1 107 ? -16.127 -2.058 13.895 1.00 90.56 107 ASP A N 1
ATOM 881 C CA . ASP A 1 107 ? -15.565 -0.703 13.884 1.00 90.56 107 ASP A CA 1
ATOM 882 C C . ASP A 1 107 ? -16.397 0.266 13.027 1.00 90.56 107 ASP A C 1
ATOM 884 O O . ASP A 1 107 ? -16.039 1.429 12.850 1.00 90.56 107 ASP A O 1
ATOM 888 N N . THR A 1 108 ? -17.545 -0.183 12.507 1.00 88.81 108 THR A N 1
ATOM 889 C CA . THR A 1 108 ? -18.468 0.626 11.686 1.00 88.81 108 THR A CA 1
ATOM 890 C C . THR A 1 108 ? -17.837 1.140 10.381 1.00 88.81 108 THR A C 1
ATOM 892 O O . THR A 1 108 ? -18.217 2.185 9.843 1.00 88.81 108 THR A O 1
ATOM 895 N N . TRP A 1 109 ? -16.851 0.416 9.843 1.00 91.50 109 TRP A N 1
ATOM 896 C CA . TRP A 1 109 ? -16.241 0.741 8.552 1.00 91.50 109 TRP A CA 1
ATOM 897 C C . TRP A 1 109 ? -17.222 0.548 7.387 1.00 91.50 109 TRP A C 1
ATOM 899 O O . TRP A 1 109 ? -18.225 -0.160 7.472 1.00 91.50 109 TRP A O 1
ATOM 909 N N . LYS A 1 110 ? -16.923 1.170 6.241 1.00 84.75 110 LYS A N 1
ATOM 910 C CA . LYS A 1 110 ? -17.744 1.021 5.031 1.00 84.75 110 LYS A CA 1
ATOM 911 C C . LYS A 1 110 ? -17.601 -0.393 4.458 1.00 84.75 110 LYS A C 1
ATOM 913 O O . LYS A 1 110 ? -16.541 -0.718 3.925 1.00 84.75 110 LYS A O 1
ATOM 918 N N . VAL A 1 111 ? -18.696 -1.161 4.479 1.00 75.88 111 VAL A N 1
ATOM 919 C CA . VAL A 1 111 ? -18.792 -2.523 3.911 1.00 75.88 111 VAL A CA 1
ATOM 920 C C . VAL A 1 111 ? -18.406 -2.538 2.425 1.00 75.88 111 VAL A C 1
ATOM 922 O O . VAL A 1 111 ? -17.542 -3.298 2.014 1.00 75.88 111 VAL A O 1
ATOM 925 N N . TYR A 1 112 ? -18.978 -1.638 1.617 1.00 78.00 112 TYR A N 1
ATOM 926 C CA . TYR A 1 112 ? -18.789 -1.616 0.156 1.00 78.00 112 TYR A CA 1
ATOM 927 C C . TYR A 1 112 ? -17.888 -0.464 -0.309 1.00 78.00 112 TYR A C 1
ATOM 929 O O . TYR A 1 112 ? -18.249 0.342 -1.174 1.00 78.00 112 TYR A O 1
ATOM 937 N N . GLY A 1 113 ? -16.707 -0.353 0.299 1.00 78.50 113 GLY A N 1
ATOM 938 C CA . GLY A 1 113 ? -15.705 0.639 -0.083 1.00 78.50 113 GLY A CA 1
ATOM 939 C C . GLY A 1 113 ? -15.125 0.373 -1.477 1.00 78.50 113 GLY A C 1
ATOM 940 O O . GLY A 1 113 ? -14.575 -0.687 -1.741 1.00 78.50 113 GLY A O 1
ATOM 941 N N . GLN A 1 114 ? -15.186 1.366 -2.368 1.00 85.88 114 GLN A N 1
ATOM 942 C CA . GLN A 1 114 ? -14.526 1.322 -3.687 1.00 85.88 114 GLN A CA 1
ATOM 943 C C . GLN A 1 114 ? -13.048 1.763 -3.629 1.00 85.88 114 GLN A C 1
ATOM 945 O O . GLN A 1 114 ? -12.431 2.022 -4.661 1.00 85.88 114 GLN A O 1
ATOM 950 N N . GLY A 1 115 ? -12.494 1.915 -2.426 1.00 89.94 115 GLY A N 1
ATOM 951 C CA . GLY A 1 115 ? -11.149 2.421 -2.169 1.00 89.94 115 GLY A CA 1
ATOM 952 C C . GLY A 1 115 ? -10.378 1.517 -1.215 1.00 89.94 115 GLY A C 1
ATOM 953 O O . GLY A 1 115 ? -10.958 0.650 -0.561 1.00 89.94 115 GLY A O 1
ATOM 954 N N . LEU A 1 116 ? -9.068 1.732 -1.135 1.00 94.12 116 LEU A N 1
ATOM 955 C CA . LEU A 1 116 ? -8.214 1.079 -0.148 1.00 94.12 116 LEU A CA 1
ATOM 956 C C . LEU A 1 116 ? -8.665 1.423 1.273 1.00 94.12 116 LEU A C 1
ATOM 958 O O . LEU A 1 116 ? -9.057 2.558 1.529 1.00 94.12 116 LEU A O 1
ATOM 962 N N . SER A 1 117 ? -8.541 0.460 2.179 1.00 94.94 117 SER A N 1
ATOM 963 C CA . SER A 1 117 ? -8.616 0.705 3.617 1.00 94.94 117 SER A CA 1
ATOM 964 C C . SER A 1 117 ? -7.338 0.205 4.270 1.00 94.94 117 SER A C 1
ATOM 966 O O . SER A 1 117 ? -6.827 -0.864 3.913 1.00 94.94 117 SER A O 1
ATOM 968 N N . ILE A 1 118 ? -6.807 1.002 5.190 1.00 95.56 118 ILE A N 1
ATOM 969 C CA . ILE A 1 118 ? -5.543 0.734 5.869 1.00 95.56 118 ILE A CA 1
ATOM 970 C C . ILE A 1 118 ? -5.777 0.918 7.363 1.00 95.56 118 ILE A C 1
ATOM 972 O O . ILE A 1 118 ? -6.143 1.998 7.814 1.00 95.56 118 ILE A O 1
ATOM 976 N N . GLU A 1 119 ? -5.569 -0.147 8.122 1.00 94.56 119 GLU A N 1
ATOM 977 C CA . GLU A 1 119 ? -5.699 -0.145 9.573 1.00 94.56 119 GLU A CA 1
ATOM 978 C C . GLU A 1 119 ? -4.522 0.587 10.221 1.00 94.56 119 GLU A C 1
ATOM 980 O O . GLU A 1 119 ? -3.359 0.292 9.916 1.00 94.56 119 GLU A O 1
ATOM 985 N N . ASP A 1 120 ? -4.813 1.510 11.139 1.00 91.88 120 ASP A N 1
ATOM 986 C CA . ASP A 1 120 ? -3.779 2.073 12.002 1.00 91.88 120 ASP A CA 1
ATOM 987 C C . ASP A 1 120 ? -3.176 0.974 12.906 1.00 91.88 120 ASP A C 1
ATOM 989 O O . ASP A 1 120 ? -3.905 0.165 13.493 1.00 91.88 120 ASP A O 1
ATOM 993 N N . PRO A 1 121 ? -1.840 0.898 13.043 1.00 84.31 121 PRO A N 1
ATOM 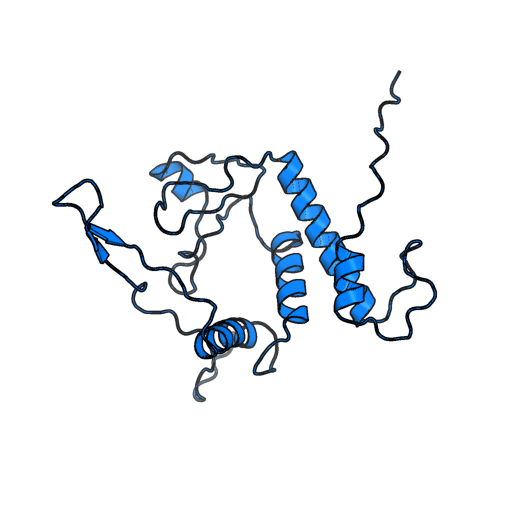994 C CA . PRO A 1 121 ? -1.194 -0.164 13.811 1.00 84.31 121 PRO A CA 1
ATOM 995 C C . PRO A 1 121 ? -1.477 -0.136 15.323 1.00 84.31 121 PRO A C 1
ATOM 997 O O . PRO A 1 121 ? -1.218 -1.144 15.997 1.00 84.31 121 PRO A O 1
ATOM 1000 N N . PHE A 1 122 ? -1.978 0.979 15.859 1.00 82.38 122 PHE A N 1
ATOM 1001 C CA . PHE A 1 122 ? -2.306 1.168 17.271 1.00 82.38 122 PHE A CA 1
ATOM 1002 C C . PHE A 1 122 ? -3.811 1.333 17.466 1.00 82.38 122 PHE A C 1
ATOM 1004 O O . PHE A 1 122 ? -4.425 0.575 18.221 1.00 82.38 122 PHE A O 1
ATOM 1011 N N . GLU A 1 123 ? -4.415 2.275 16.751 1.00 85.75 123 GLU A N 1
ATOM 1012 C CA . GLU A 1 123 ? -5.849 2.540 16.784 1.00 85.75 123 GLU A CA 1
ATOM 1013 C C . GLU A 1 123 ? -6.543 1.629 15.781 1.00 85.75 123 GLU A C 1
ATOM 1015 O O . GLU A 1 123 ? -7.031 2.070 14.751 1.00 85.75 123 GLU A O 1
ATOM 1020 N N . THR A 1 124 ? -6.573 0.323 16.059 1.00 88.44 124 THR A N 1
ATOM 1021 C CA . THR A 1 124 ? -7.034 -0.656 15.057 1.00 88.44 124 THR A CA 1
ATOM 1022 C C . THR A 1 124 ? -8.446 -0.372 14.534 1.00 88.44 124 THR A C 1
ATOM 1024 O O . THR A 1 124 ? -8.744 -0.705 13.400 1.00 88.44 124 THR A O 1
ATOM 1027 N N . PHE A 1 125 ? -9.308 0.319 15.279 1.00 89.88 125 PHE A N 1
ATOM 1028 C CA . PHE A 1 125 ? -10.632 0.744 14.808 1.00 89.88 125 PHE A CA 1
ATOM 1029 C C . PHE A 1 125 ? -10.604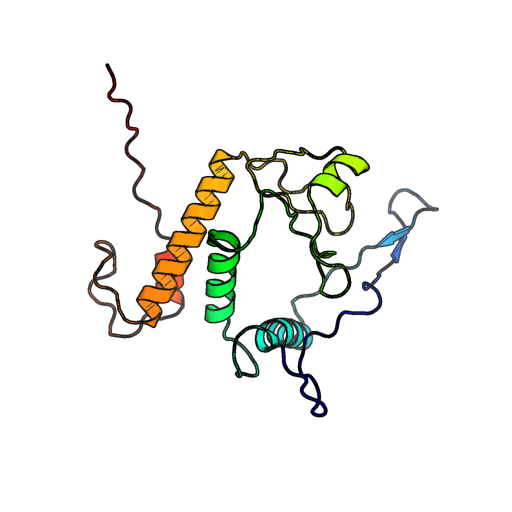 1.898 13.779 1.00 89.88 125 PHE A C 1
ATOM 1031 O O . PHE A 1 125 ? -11.651 2.275 13.254 1.00 89.88 125 PHE A O 1
ATOM 1038 N N . TYR A 1 126 ? -9.441 2.473 13.470 1.00 92.12 126 TYR A N 1
ATOM 1039 C CA . TYR A 1 126 ? -9.276 3.646 12.616 1.00 92.12 126 TYR A CA 1
ATOM 1040 C C . TYR A 1 126 ? -8.704 3.293 11.233 1.00 92.12 126 TYR A C 1
ATOM 1042 O O . TYR A 1 126 ? -7.664 2.642 11.110 1.00 92.12 126 TYR A O 1
ATOM 1050 N N . ASP A 1 127 ? -9.396 3.740 10.179 1.00 94.06 127 ASP A N 1
ATOM 1051 C CA . ASP A 1 127 ? -8.954 3.615 8.784 1.00 94.06 127 ASP A CA 1
ATOM 1052 C C . ASP A 1 127 ? -8.163 4.866 8.374 1.00 94.06 127 ASP A C 1
ATOM 1054 O O . ASP A 1 127 ? -8.738 5.934 8.129 1.00 94.06 127 ASP A O 1
ATOM 1058 N N . VAL A 1 128 ? -6.840 4.753 8.241 1.00 95.25 128 VAL A N 1
ATOM 1059 C CA . VAL A 1 128 ? -5.992 5.892 7.841 1.00 95.25 128 VAL A CA 1
ATOM 1060 C C . VAL A 1 128 ? -6.208 6.295 6.378 1.00 95.25 128 VAL A C 1
ATOM 1062 O O . VAL A 1 128 ? -5.884 7.418 5.993 1.00 95.25 128 VAL A O 1
ATOM 1065 N N . ALA A 1 129 ? -6.801 5.424 5.555 1.00 94.06 129 ALA A N 1
ATOM 1066 C CA . ALA A 1 129 ? -7.111 5.706 4.157 1.00 94.06 129 ALA A CA 1
ATOM 1067 C C . ALA A 1 129 ? -8.513 6.307 3.947 1.00 94.06 129 ALA A C 1
ATOM 1069 O O . ALA A 1 129 ? -8.873 6.600 2.806 1.00 94.06 129 ALA A O 1
ATOM 1070 N N . HIS A 1 130 ? -9.290 6.573 5.007 1.00 91.88 130 HIS A N 1
ATOM 1071 C CA . HIS A 1 130 ? -10.672 7.067 4.891 1.00 91.88 130 HIS A CA 1
ATOM 1072 C C . HIS A 1 130 ? -10.811 8.389 4.105 1.00 91.88 130 HIS A C 1
ATOM 1074 O O . HIS A 1 130 ? -11.874 8.668 3.541 1.00 91.88 130 HIS A O 1
ATOM 1080 N N . VAL A 1 131 ? -9.748 9.202 4.047 1.00 91.94 131 VAL A N 1
ATOM 1081 C CA . VAL A 1 131 ? -9.692 10.459 3.276 1.00 91.94 131 VAL A CA 1
ATOM 1082 C C . VAL A 1 131 ? -9.522 10.242 1.767 1.00 91.94 131 VAL A C 1
ATOM 1084 O O . VAL A 1 131 ? -9.769 11.153 0.970 1.00 91.94 131 VAL A O 1
ATOM 1087 N N . VAL A 1 132 ? -9.099 9.049 1.341 1.00 91.12 132 VAL A N 1
ATOM 1088 C CA . VAL A 1 132 ? -8.826 8.734 -0.062 1.00 91.12 132 VAL A CA 1
ATOM 1089 C C . VAL A 1 132 ? -10.134 8.417 -0.778 1.00 91.12 132 VAL A C 1
ATOM 1091 O O . VAL A 1 132 ? -10.772 7.386 -0.573 1.00 91.12 132 VAL A O 1
ATOM 1094 N N . LYS A 1 133 ? -10.535 9.310 -1.685 1.00 91.88 133 LYS A N 1
ATOM 1095 C CA . LYS A 1 133 ? -11.694 9.080 -2.555 1.00 91.88 133 LYS A CA 1
ATOM 1096 C C . LYS A 1 133 ? -11.442 7.900 -3.492 1.00 91.88 133 LYS A C 1
ATOM 1098 O O . LYS A 1 133 ? -10.327 7.706 -3.973 1.00 91.88 133 LYS A O 1
ATOM 1103 N N . ALA A 1 134 ? -12.508 7.182 -3.841 1.00 91.50 134 ALA A N 1
ATOM 1104 C CA . ALA A 1 134 ? -12.434 6.040 -4.748 1.00 91.50 134 ALA A CA 1
ATOM 1105 C C . ALA A 1 134 ? -11.761 6.384 -6.089 1.00 91.50 134 ALA A C 1
ATOM 1107 O O . ALA A 1 134 ? -10.910 5.632 -6.547 1.00 91.50 134 ALA A O 1
ATOM 1108 N N . SER A 1 135 ? -12.075 7.530 -6.703 1.00 92.25 135 SER A N 1
ATOM 1109 C CA . SER A 1 135 ? -11.431 7.971 -7.952 1.00 92.25 135 SER A CA 1
ATOM 1110 C C . SER A 1 135 ? -9.912 8.118 -7.809 1.00 92.25 135 SER A C 1
ATOM 1112 O O . SER A 1 135 ? -9.159 7.642 -8.656 1.00 92.25 135 SER A O 1
ATOM 1114 N N . ASN A 1 136 ? -9.455 8.709 -6.701 1.00 93.44 136 ASN A N 1
ATOM 1115 C CA . ASN A 1 136 ? -8.033 8.858 -6.403 1.00 93.44 136 ASN A CA 1
ATOM 1116 C C . ASN A 1 136 ? -7.370 7.499 -6.172 1.00 93.44 136 ASN A C 1
ATOM 1118 O O . ASN A 1 136 ? -6.268 7.279 -6.660 1.00 93.44 136 ASN A O 1
ATOM 1122 N N . PHE A 1 137 ? -8.042 6.570 -5.487 1.00 94.94 137 PHE A N 1
ATOM 1123 C CA . PHE A 1 137 ? -7.521 5.216 -5.319 1.00 94.94 137 PHE A CA 1
ATOM 1124 C C . PHE A 1 137 ? -7.376 4.474 -6.657 1.00 94.94 137 PHE A C 1
ATOM 1126 O O . PHE A 1 137 ? -6.329 3.887 -6.912 1.00 94.94 137 PHE A O 1
ATOM 1133 N N . HIS A 1 138 ? -8.375 4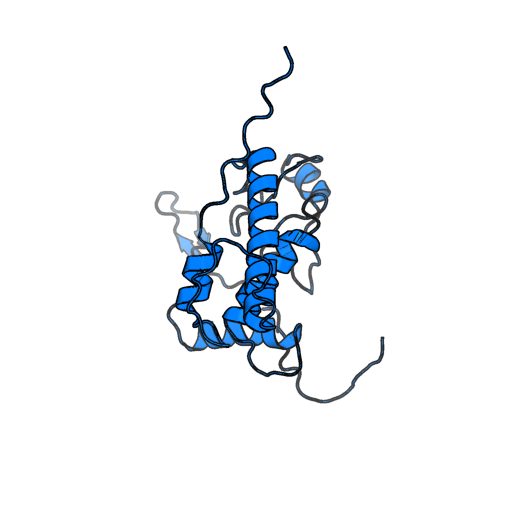.540 -7.543 1.00 93.69 138 HIS A N 1
ATOM 1134 C CA . HIS A 1 138 ? -8.271 3.928 -8.874 1.00 93.69 138 HIS A CA 1
ATOM 1135 C C . HIS A 1 138 ? -7.130 4.538 -9.693 1.00 93.69 138 HIS A C 1
ATOM 1137 O O . HIS A 1 138 ? -6.428 3.811 -10.395 1.00 93.69 138 HIS A O 1
ATOM 1143 N N . ARG A 1 139 ? -6.899 5.850 -9.560 1.00 93.75 139 ARG A N 1
ATOM 1144 C CA . ARG A 1 139 ? -5.727 6.503 -10.145 1.00 93.75 139 ARG A CA 1
ATOM 1145 C C . ARG A 1 139 ? -4.428 5.948 -9.561 1.00 93.75 139 ARG A C 1
ATOM 1147 O O . ARG A 1 139 ? -3.595 5.504 -10.334 1.00 93.75 139 ARG A O 1
ATOM 1154 N N . ILE A 1 140 ? -4.281 5.890 -8.234 1.00 94.19 140 ILE A N 1
ATOM 1155 C CA . ILE A 1 140 ? -3.100 5.304 -7.566 1.00 94.19 140 ILE A CA 1
ATOM 1156 C C . ILE A 1 140 ? -2.841 3.878 -8.069 1.00 94.19 140 ILE A C 1
ATOM 1158 O O . ILE A 1 140 ? -1.715 3.530 -8.411 1.00 94.19 140 ILE A O 1
ATOM 1162 N N . ARG A 1 141 ? -3.892 3.061 -8.179 1.00 95.12 141 ARG A N 1
ATOM 1163 C CA . ARG A 1 141 ? -3.791 1.689 -8.682 1.00 95.12 141 ARG A CA 1
ATOM 1164 C C . ARG A 1 141 ? -3.325 1.633 -10.144 1.00 95.12 141 ARG A C 1
ATOM 1166 O O . ARG A 1 141 ? -2.524 0.766 -10.485 1.00 95.12 141 ARG A O 1
ATOM 1173 N N . ARG A 1 142 ? -3.791 2.554 -10.997 1.00 93.31 142 ARG A N 1
ATOM 1174 C CA . ARG A 1 142 ? -3.310 2.699 -12.383 1.00 93.31 142 ARG A CA 1
ATOM 1175 C C . ARG A 1 142 ? -1.827 3.082 -12.413 1.00 93.31 142 ARG A C 1
ATOM 1177 O O . ARG A 1 142 ? -1.078 2.478 -13.171 1.00 93.31 142 ARG A O 1
ATOM 1184 N N . GLU A 1 143 ? -1.394 4.012 -11.564 1.00 93.69 143 GLU A N 1
ATOM 1185 C CA . GLU A 1 143 ? 0.026 4.385 -11.459 1.00 93.69 143 GLU A CA 1
ATOM 1186 C C . GLU A 1 143 ? 0.894 3.203 -11.009 1.00 93.69 143 GLU A C 1
ATOM 1188 O O . GLU A 1 143 ? 1.968 2.989 -11.563 1.00 93.69 143 GLU A O 1
ATOM 1193 N N . PHE A 1 144 ? 0.424 2.371 -10.072 1.00 95.25 144 PHE A N 1
ATOM 1194 C CA . PHE A 1 144 ? 1.137 1.145 -9.690 1.00 95.25 144 PHE A CA 1
ATOM 1195 C C . PHE A 1 144 ? 1.282 0.170 -10.865 1.00 95.25 144 PHE A C 1
ATOM 1197 O O . PHE A 1 144 ? 2.371 -0.350 -11.099 1.00 95.25 144 PHE A O 1
ATOM 1204 N N . ALA A 1 145 ? 0.221 -0.043 -11.648 1.00 94.19 145 ALA A N 1
ATOM 1205 C CA . ALA A 1 145 ? 0.279 -0.885 -12.844 1.00 94.19 145 ALA A CA 1
ATOM 1206 C C . ALA A 1 145 ? 1.303 -0.364 -13.871 1.00 94.19 145 ALA A C 1
ATOM 1208 O O . ALA A 1 145 ? 2.076 -1.141 -14.442 1.00 94.19 145 ALA A O 1
ATOM 1209 N N . LEU A 1 146 ? 1.335 0.954 -14.078 1.00 91.12 146 LEU A N 1
ATOM 1210 C CA . LEU A 1 146 ? 2.257 1.614 -15.000 1.00 91.12 146 LEU A CA 1
ATOM 1211 C C . LEU A 1 146 ? 3.702 1.541 -14.507 1.00 91.12 146 LEU A C 1
ATOM 1213 O O . LEU A 1 146 ? 4.580 1.156 -15.273 1.00 91.12 146 LEU A O 1
ATOM 1217 N N . ALA A 1 147 ? 3.949 1.833 -13.230 1.00 92.31 147 ALA A N 1
ATOM 1218 C CA . ALA A 1 147 ? 5.276 1.741 -12.632 1.00 92.31 147 ALA A CA 1
ATOM 1219 C C . ALA A 1 147 ? 5.833 0.312 -12.707 1.00 92.31 147 ALA A C 1
ATOM 1221 O O . ALA A 1 147 ? 6.983 0.128 -13.102 1.00 92.31 147 ALA A O 1
ATOM 1222 N N . TYR A 1 148 ? 5.013 -0.706 -12.417 1.00 92.12 148 TYR A N 1
ATOM 1223 C CA . TYR A 1 148 ? 5.404 -2.107 -12.595 1.00 92.12 148 TYR A CA 1
ATOM 1224 C C . TYR A 1 148 ? 5.798 -2.411 -14.047 1.00 92.12 148 TYR A C 1
ATOM 1226 O O . TYR A 1 148 ? 6.868 -2.965 -14.288 1.00 92.12 148 TYR A O 1
ATOM 1234 N N . THR A 1 149 ? 4.966 -2.002 -15.009 1.00 89.38 149 THR A N 1
ATOM 1235 C CA . THR A 1 149 ? 5.216 -2.232 -16.442 1.00 89.38 149 THR A CA 1
ATOM 1236 C C . THR A 1 149 ? 6.527 -1.585 -16.883 1.00 89.38 149 THR A C 1
ATOM 1238 O O . THR A 1 149 ? 7.373 -2.262 -17.457 1.00 89.38 149 THR A O 1
ATOM 1241 N N . LYS A 1 150 ? 6.749 -0.316 -16.515 1.00 87.12 150 LYS A N 1
ATOM 1242 C CA . LYS A 1 150 ? 8.004 0.405 -16.772 1.00 87.12 150 LYS A CA 1
ATOM 1243 C C . LYS A 1 150 ? 9.212 -0.351 -16.209 1.00 87.12 150 LYS A C 1
ATOM 1245 O O . LYS A 1 150 ? 10.191 -0.581 -16.910 1.00 87.12 150 LYS A O 1
ATOM 1250 N N . MET A 1 151 ? 9.142 -0.803 -14.958 1.00 86.88 151 MET A N 1
ATOM 1251 C CA . MET A 1 151 ? 10.245 -1.550 -14.344 1.00 86.88 151 MET A CA 1
ATOM 1252 C C . MET A 1 151 ? 10.534 -2.882 -15.052 1.00 86.88 151 MET A C 1
ATOM 1254 O O . MET A 1 151 ? 11.700 -3.251 -15.194 1.00 86.88 151 MET A O 1
ATOM 1258 N N . VAL A 1 152 ? 9.503 -3.597 -15.509 1.00 85.25 152 VAL A N 1
ATOM 1259 C CA . VAL A 1 152 ? 9.659 -4.850 -16.265 1.00 85.25 152 VAL A CA 1
ATOM 1260 C C . VAL A 1 152 ? 10.224 -4.593 -17.661 1.00 85.25 152 VAL A C 1
ATOM 1262 O O . VAL A 1 152 ? 11.139 -5.305 -18.076 1.00 85.25 152 VAL A O 1
ATOM 1265 N N . ASP A 1 153 ? 9.745 -3.570 -18.367 1.00 84.25 153 ASP A N 1
ATOM 1266 C CA . ASP A 1 153 ? 10.263 -3.179 -19.684 1.00 84.25 153 ASP A CA 1
ATOM 1267 C C . ASP A 1 153 ? 11.757 -2.833 -19.592 1.00 84.25 153 ASP A C 1
ATOM 1269 O O . ASP A 1 153 ? 12.569 -3.402 -20.327 1.00 84.25 153 ASP A O 1
ATOM 1273 N N . ALA A 1 154 ? 12.140 -2.012 -18.605 1.00 82.50 154 ALA A N 1
ATOM 1274 C CA . ALA A 1 154 ? 13.536 -1.662 -18.341 1.00 82.50 154 ALA A CA 1
ATOM 1275 C C . ALA A 1 154 ? 14.405 -2.890 -18.023 1.00 82.50 154 ALA A C 1
ATOM 1277 O O . ALA A 1 154 ? 15.547 -2.976 -18.474 1.00 82.50 154 ALA A O 1
ATOM 1278 N N . ALA A 1 155 ? 13.878 -3.850 -17.256 1.00 80.62 155 ALA A N 1
ATOM 1279 C CA . ALA A 1 155 ? 14.601 -5.065 -16.880 1.00 80.62 155 ALA A CA 1
ATOM 1280 C C . ALA A 1 155 ? 14.734 -6.077 -18.032 1.00 80.62 155 ALA A C 1
ATOM 1282 O O . ALA A 1 155 ? 15.693 -6.846 -18.066 1.00 80.62 155 ALA A O 1
ATOM 1283 N N . THR A 1 156 ? 13.776 -6.096 -18.961 1.00 81.19 156 THR A N 1
ATOM 1284 C CA . THR A 1 156 ? 13.744 -7.026 -20.104 1.00 81.19 156 THR A CA 1
ATOM 1285 C C . THR A 1 156 ? 14.357 -6.440 -21.376 1.00 81.19 156 THR A C 1
ATOM 1287 O O . THR A 1 156 ? 14.538 -7.164 -22.354 1.00 81.19 156 THR A O 1
ATOM 1290 N N . GLY A 1 157 ? 14.696 -5.147 -21.375 1.00 72.50 157 GLY A N 1
ATOM 1291 C CA . GLY A 1 157 ? 15.178 -4.430 -22.556 1.00 72.50 157 GLY A CA 1
ATOM 1292 C C . GLY A 1 157 ? 14.081 -4.167 -23.591 1.00 72.50 157 GLY A C 1
ATOM 1293 O O . GLY A 1 157 ? 14.385 -3.785 -24.721 1.00 72.50 157 GLY A O 1
ATOM 1294 N N . ASN A 1 158 ? 12.808 -4.350 -23.227 1.00 68.88 158 ASN A N 1
ATOM 1295 C CA . ASN A 1 158 ? 11.653 -4.155 -24.102 1.00 68.88 158 ASN A CA 1
ATOM 1296 C C . ASN A 1 158 ? 11.240 -2.671 -24.164 1.00 68.88 158 ASN A C 1
ATOM 1298 O O . ASN A 1 158 ? 10.088 -2.299 -23.962 1.00 68.88 158 ASN A O 1
ATOM 1302 N N . ASN A 1 159 ? 12.206 -1.795 -24.442 1.00 63.31 159 ASN A N 1
ATOM 1303 C CA . ASN A 1 159 ? 12.064 -0.339 -24.329 1.00 63.31 159 ASN A CA 1
ATOM 1304 C C . ASN A 1 159 ? 11.326 0.309 -25.521 1.00 63.31 159 ASN A C 1
ATOM 1306 O O . ASN A 1 159 ? 11.249 1.531 -25.621 1.00 63.31 159 ASN A O 1
ATOM 1310 N N . HIS A 1 160 ? 10.798 -0.484 -26.457 1.00 56.62 160 HIS A N 1
ATOM 1311 C CA . HIS A 1 160 ? 10.306 -0.003 -27.754 1.00 56.62 160 HIS A CA 1
ATOM 1312 C C . HIS A 1 160 ? 8.902 0.624 -27.740 1.00 56.62 160 HIS A C 1
ATOM 1314 O O . HIS A 1 160 ? 8.481 1.152 -28.767 1.00 56.62 160 HIS A O 1
ATOM 1320 N N . HIS A 1 161 ? 8.174 0.593 -26.620 1.00 56.97 161 HIS A N 1
ATOM 1321 C CA . HIS A 1 161 ? 6.774 1.044 -26.585 1.00 56.97 161 HIS A CA 1
ATOM 1322 C C . HIS A 1 161 ? 6.583 2.500 -26.115 1.00 56.97 161 HIS A C 1
ATOM 1324 O O . HIS A 1 161 ? 5.530 3.087 -26.349 1.00 56.97 161 HIS A O 1
ATOM 1330 N N . TRP A 1 162 ? 7.576 3.126 -25.478 1.00 61.50 162 TRP A N 1
ATOM 1331 C CA . TRP A 1 162 ? 7.373 4.417 -24.809 1.00 61.50 162 TRP A CA 1
ATOM 1332 C C . TRP A 1 162 ? 8.031 5.570 -25.575 1.00 61.50 162 TRP A C 1
ATOM 1334 O O . TRP A 1 162 ? 9.245 5.743 -25.554 1.00 61.50 162 TRP A O 1
ATOM 1344 N N . SER A 1 163 ? 7.214 6.404 -26.226 1.00 56.56 163 SER A N 1
ATOM 1345 C CA . SER A 1 163 ? 7.647 7.546 -27.053 1.00 56.56 163 SER A CA 1
ATOM 1346 C C . SER A 1 163 ? 8.407 8.647 -26.300 1.00 56.56 163 SER A C 1
ATOM 1348 O O . SER A 1 163 ? 9.055 9.477 -26.932 1.00 56.56 163 SER A O 1
ATOM 1350 N N . HIS A 1 164 ? 8.325 8.663 -24.967 1.00 59.00 164 HIS A N 1
ATOM 1351 C CA . HIS A 1 164 ? 8.985 9.642 -24.095 1.00 59.00 164 HIS A CA 1
ATOM 1352 C C . HIS A 1 164 ? 10.276 9.127 -23.453 1.00 59.00 164 HIS A C 1
ATOM 1354 O O . HIS A 1 164 ? 10.910 9.861 -22.703 1.00 59.00 164 HIS A O 1
ATOM 1360 N N . MET A 1 165 ? 10.693 7.894 -23.753 1.00 57.16 165 MET A N 1
ATOM 1361 C CA . MET A 1 165 ? 11.947 7.379 -23.215 1.00 57.16 165 MET A CA 1
ATOM 1362 C C . MET A 1 165 ? 13.133 8.203 -23.749 1.00 57.16 165 MET A C 1
ATOM 1364 O O . MET A 1 165 ? 13.149 8.555 -24.936 1.00 57.16 165 MET A O 1
ATOM 1368 N N . PRO A 1 166 ? 14.155 8.499 -22.927 1.00 54.75 166 PRO A N 1
ATOM 1369 C CA . PRO A 1 166 ? 15.352 9.161 -23.418 1.00 54.75 166 PRO A CA 1
ATOM 1370 C C . PRO A 1 166 ? 16.014 8.287 -24.494 1.00 54.75 166 PRO A C 1
ATOM 1372 O O . PRO A 1 166 ? 16.460 7.176 -24.221 1.00 54.75 166 PRO A O 1
ATOM 1375 N N . GLN A 1 167 ? 16.095 8.795 -25.729 1.00 54.16 167 GLN A N 1
ATOM 1376 C CA . GLN A 1 167 ? 16.556 8.057 -26.921 1.00 54.16 167 GLN A CA 1
ATOM 1377 C C . GLN A 1 167 ? 18.034 7.600 -26.875 1.00 54.16 167 GLN A C 1
ATOM 1379 O O . GLN A 1 167 ? 18.539 7.061 -27.853 1.00 54.16 167 GLN A O 1
ATOM 1384 N N . ASN A 1 168 ? 18.732 7.811 -25.754 1.00 47.84 168 ASN A N 1
ATOM 1385 C CA . ASN A 1 168 ? 20.158 7.535 -25.569 1.00 47.84 168 ASN A CA 1
ATOM 1386 C C . ASN A 1 168 ? 20.472 6.619 -24.376 1.00 47.84 168 ASN A C 1
ATOM 1388 O O . ASN A 1 168 ? 21.635 6.528 -23.982 1.00 47.84 168 ASN A O 1
ATOM 1392 N N . ILE A 1 169 ? 19.484 5.940 -23.786 1.00 49.75 169 ILE A N 1
ATOM 1393 C CA . ILE A 1 169 ? 19.795 4.972 -22.732 1.00 49.75 169 ILE A CA 1
ATOM 1394 C C . ILE A 1 169 ? 20.261 3.679 -23.397 1.00 49.75 169 ILE A C 1
ATOM 1396 O O . ILE A 1 169 ? 19.555 3.092 -24.216 1.00 49.75 169 ILE A O 1
ATOM 1400 N N . GLY A 1 170 ? 21.492 3.273 -23.083 1.00 52.62 170 GLY A N 1
ATOM 1401 C CA . GLY A 1 170 ? 22.063 2.005 -23.528 1.00 52.62 170 GLY A CA 1
ATOM 1402 C C . GLY A 1 170 ? 21.233 0.788 -23.077 1.00 52.62 170 GLY A C 1
ATOM 1403 O O . GLY A 1 170 ? 20.179 0.933 -22.463 1.00 52.62 170 GLY A O 1
ATOM 1404 N N . PRO A 1 171 ? 21.708 -0.444 -23.323 1.00 57.22 171 PRO A N 1
ATOM 1405 C CA . PRO A 1 171 ? 20.951 -1.679 -23.067 1.00 57.22 171 PRO A CA 1
ATOM 1406 C C . PRO A 1 171 ? 20.547 -1.914 -21.596 1.00 57.22 171 PRO A C 1
ATOM 1408 O O . PRO A 1 171 ? 19.849 -2.880 -21.306 1.00 57.22 171 PRO A O 1
ATOM 1411 N N . THR A 1 172 ? 20.974 -1.056 -20.667 1.00 67.12 172 THR A N 1
ATOM 1412 C CA . THR A 1 172 ? 20.679 -1.135 -19.235 1.00 67.12 172 THR A CA 1
ATOM 1413 C C . THR A 1 172 ? 20.441 0.267 -18.667 1.00 67.12 172 THR A C 1
ATOM 1415 O O . THR A 1 172 ? 21.359 1.088 -18.692 1.00 67.12 172 THR A O 1
ATOM 1418 N N . MET A 1 173 ? 19.245 0.532 -18.129 1.00 73.25 173 MET A N 1
ATOM 1419 C CA . MET A 1 173 ? 18.969 1.747 -17.349 1.00 73.25 173 MET A CA 1
ATOM 1420 C C . MET A 1 173 ? 19.596 1.636 -15.953 1.00 73.25 173 MET A C 1
ATOM 1422 O O . MET A 1 173 ? 19.534 0.584 -15.311 1.00 73.25 173 MET A O 1
ATOM 1426 N N . SER A 1 174 ? 20.166 2.726 -15.450 1.00 81.69 174 SER A N 1
ATOM 1427 C CA . SER A 1 174 ? 20.547 2.854 -14.044 1.00 81.69 174 SER A CA 1
ATOM 1428 C C . SER A 1 174 ? 19.314 2.971 -13.137 1.00 81.69 174 SER A C 1
ATOM 1430 O O . SER A 1 174 ? 18.216 3.319 -13.572 1.00 81.69 174 SER A O 1
ATOM 1432 N N . GLY A 1 175 ? 19.493 2.713 -11.836 1.00 78.50 175 GLY A N 1
ATOM 1433 C CA . GLY A 1 175 ? 18.399 2.815 -10.865 1.00 78.50 175 GLY A CA 1
ATOM 1434 C C . GLY A 1 175 ? 17.780 4.215 -10.779 1.00 78.50 175 GLY A C 1
ATOM 1435 O O . GLY A 1 175 ? 16.567 4.326 -10.652 1.00 78.50 175 GLY A O 1
ATOM 1436 N N . SER A 1 176 ? 18.583 5.278 -10.894 1.00 82.69 176 SER A N 1
ATOM 1437 C CA . SER A 1 176 ? 18.090 6.662 -10.906 1.00 82.69 176 SER A CA 1
ATOM 1438 C C . SER A 1 176 ? 17.261 6.974 -12.149 1.00 82.69 176 SER A C 1
ATOM 1440 O O . SER A 1 176 ? 16.199 7.566 -12.022 1.00 82.69 176 SER A O 1
ATOM 1442 N N . GLU A 1 177 ? 17.683 6.506 -13.327 1.00 82.88 177 GLU A N 1
ATOM 1443 C CA . GLU A 1 177 ? 16.925 6.713 -14.570 1.00 82.88 177 GLU A CA 1
ATOM 1444 C C . GLU A 1 177 ? 15.568 6.003 -14.526 1.00 82.88 177 GLU A C 1
ATOM 1446 O O . GLU A 1 177 ? 14.571 6.536 -15.005 1.00 82.88 177 GLU A O 1
ATOM 1451 N N . ILE A 1 178 ? 15.503 4.816 -13.910 1.00 82.50 178 ILE A N 1
ATOM 1452 C CA . ILE A 1 178 ? 14.232 4.114 -13.685 1.00 82.50 178 ILE A CA 1
ATOM 1453 C C . ILE A 1 178 ? 13.336 4.922 -12.741 1.00 82.50 178 ILE A C 1
ATOM 1455 O O . ILE A 1 178 ? 12.140 5.037 -13.000 1.00 82.50 178 ILE A O 1
ATOM 1459 N N . LEU A 1 179 ? 13.892 5.479 -11.659 1.00 84.31 179 LEU A N 1
ATOM 1460 C CA . LEU A 1 179 ? 13.131 6.279 -10.695 1.00 84.31 179 LEU A CA 1
ATOM 1461 C C . LEU A 1 179 ? 12.568 7.555 -11.324 1.00 84.31 179 LEU A C 1
ATOM 1463 O O . LEU A 1 179 ? 11.396 7.863 -11.117 1.00 84.31 179 LEU A O 1
ATOM 1467 N N . ASP A 1 180 ? 13.366 8.259 -12.119 1.00 84.31 180 ASP A N 1
ATOM 1468 C CA . ASP A 1 180 ? 12.903 9.444 -12.837 1.00 84.31 180 ASP A CA 1
ATOM 1469 C C . ASP A 1 180 ? 11.786 9.064 -13.813 1.00 84.31 180 ASP A C 1
ATOM 1471 O O . ASP A 1 180 ? 10.730 9.697 -13.839 1.00 84.31 180 ASP A O 1
ATOM 1475 N N . TRP A 1 181 ? 11.959 7.952 -14.531 1.00 81.94 181 TRP A N 1
ATOM 1476 C CA . TRP A 1 181 ? 10.989 7.493 -15.515 1.00 81.94 181 TRP A CA 1
ATOM 1477 C C . TRP A 1 181 ? 9.654 7.048 -14.907 1.00 81.94 181 TRP A C 1
ATOM 1479 O O . TRP A 1 181 ? 8.596 7.383 -15.445 1.00 81.94 181 TRP A O 1
ATOM 1489 N N . ILE A 1 182 ? 9.640 6.324 -13.781 1.00 86.50 182 ILE A N 1
ATOM 1490 C CA . ILE A 1 182 ? 8.375 5.979 -13.100 1.00 86.50 182 ILE A CA 1
ATOM 1491 C C . ILE A 1 182 ? 7.668 7.217 -12.533 1.00 86.50 182 ILE A C 1
ATOM 1493 O O . ILE A 1 182 ? 6.452 7.180 -12.369 1.00 86.50 182 ILE A O 1
ATOM 1497 N N . CYS A 1 183 ? 8.407 8.300 -12.267 1.00 84.19 183 CYS A N 1
ATOM 1498 C CA . CYS A 1 183 ? 7.870 9.560 -11.754 1.00 84.19 183 CYS A CA 1
ATOM 1499 C C . CYS A 1 183 ? 7.400 10.524 -12.852 1.00 84.19 183 CYS A C 1
ATOM 1501 O O . CYS A 1 183 ? 6.798 11.551 -12.528 1.00 84.19 183 CYS A O 1
ATOM 1503 N N . GLU A 1 184 ? 7.659 10.231 -14.130 1.00 80.56 184 GLU A N 1
ATOM 1504 C CA . GLU A 1 184 ? 7.195 11.085 -15.221 1.00 80.56 184 GLU A CA 1
ATOM 1505 C C . GLU A 1 184 ? 5.665 11.204 -15.204 1.00 80.56 184 GLU A C 1
ATOM 1507 O O . GLU A 1 184 ? 4.964 10.184 -15.201 1.00 80.56 184 GLU A O 1
ATOM 1512 N N . PRO A 1 185 ? 5.127 12.438 -15.207 1.00 67.94 185 PRO A N 1
ATOM 1513 C CA . PRO A 1 185 ? 3.695 12.653 -15.148 1.00 67.94 185 PRO A CA 1
ATOM 1514 C C . PRO A 1 185 ? 3.027 12.059 -16.384 1.00 67.94 185 PRO A C 1
ATOM 1516 O O . PRO A 1 185 ? 3.475 12.271 -17.512 1.00 67.94 185 PRO A O 1
ATOM 1519 N N . LEU A 1 186 ? 1.914 11.355 -16.172 1.00 61.84 186 LEU A N 1
ATOM 1520 C CA . LEU A 1 186 ? 1.099 10.899 -17.288 1.00 61.84 186 LEU A CA 1
ATOM 1521 C C . LEU A 1 186 ? 0.627 12.100 -18.116 1.00 61.84 186 LEU A C 1
ATOM 1523 O O . LEU A 1 186 ? 0.306 13.154 -17.543 1.00 61.84 186 LEU A O 1
ATOM 1527 N N . PRO A 1 187 ? 0.540 11.949 -19.450 1.00 60.69 187 PRO A N 1
ATOM 1528 C CA . PRO A 1 187 ? -0.213 12.881 -20.270 1.00 60.69 187 PRO A CA 1
ATOM 1529 C C . PRO A 1 187 ? -1.579 13.085 -19.621 1.00 60.69 187 PRO A C 1
ATOM 1531 O O . PRO A 1 187 ? -2.207 12.122 -19.180 1.00 60.69 187 PRO A O 1
ATOM 1534 N N . LYS A 1 188 ? -2.017 14.340 -19.498 1.00 57.03 188 LYS A N 1
ATOM 1535 C CA . LYS A 1 188 ? -3.357 14.617 -18.982 1.00 57.03 188 LYS A CA 1
ATOM 1536 C C . LYS A 1 188 ? -4.341 13.877 -19.884 1.00 57.03 188 LYS A C 1
ATOM 1538 O O . LYS A 1 188 ? -4.326 14.126 -21.090 1.00 57.03 188 LYS A O 1
ATOM 1543 N N . ASP A 1 189 ? -5.151 12.991 -19.301 1.00 52.62 189 ASP A N 1
ATOM 1544 C CA . ASP A 1 189 ? -6.346 12.480 -19.967 1.00 52.62 189 ASP A CA 1
ATOM 1545 C C . ASP A 1 189 ? -7.071 13.730 -20.489 1.00 52.62 189 ASP A C 1
ATOM 1547 O O . ASP A 1 189 ? -7.363 14.659 -19.730 1.00 52.62 189 ASP A O 1
ATOM 1551 N N . THR A 1 190 ? -7.197 13.840 -21.810 1.00 45.12 190 THR A N 1
ATOM 1552 C CA . THR A 1 190 ? -7.970 14.919 -22.413 1.00 45.12 190 THR A CA 1
ATOM 1553 C C . THR A 1 190 ? -9.388 14.688 -21.927 1.00 45.12 190 THR A C 1
ATOM 1555 O O . THR A 1 190 ? -9.927 13.607 -22.135 1.00 45.12 190 THR A O 1
ATOM 1558 N N . ASP A 1 191 ? -9.944 15.644 -21.181 1.00 43.03 191 ASP A N 1
ATOM 1559 C CA . ASP A 1 191 ? -11.335 15.578 -20.750 1.00 43.03 191 ASP A CA 1
ATOM 1560 C C . ASP A 1 191 ? -12.189 15.334 -21.998 1.00 43.03 191 ASP A C 1
ATOM 1562 O O . ASP A 1 191 ? -12.332 16.236 -22.829 1.00 43.03 191 ASP A O 1
ATOM 1566 N N . ASP A 1 192 ? -12.758 14.131 -22.121 1.00 44.09 192 ASP A N 1
ATOM 1567 C CA . ASP A 1 192 ? -13.809 13.775 -23.079 1.00 44.09 192 ASP A CA 1
ATOM 1568 C C . ASP A 1 192 ? -15.100 14.531 -22.712 1.00 44.09 192 ASP A C 1
ATOM 1570 O O . ASP A 1 192 ? -16.145 13.976 -22.385 1.00 44.09 192 ASP A O 1
ATOM 1574 N N . SER A 1 193 ? -15.004 15.856 -22.744 1.00 40.88 193 SER A N 1
ATOM 1575 C CA . SER A 1 193 ? -16.062 16.836 -22.535 1.00 40.88 193 SER A CA 1
ATOM 1576 C C . SER A 1 193 ? -16.620 17.330 -23.872 1.00 40.88 193 SER A C 1
ATOM 1578 O O . SER A 1 193 ? -17.111 18.447 -23.974 1.00 40.88 193 SER A O 1
ATOM 1580 N N . ASN A 1 194 ? -16.584 16.479 -24.902 1.00 41.03 194 ASN A N 1
ATOM 1581 C CA . ASN A 1 194 ? -17.272 16.702 -26.170 1.00 41.03 194 ASN A CA 1
ATOM 1582 C C . ASN A 1 194 ? -18.395 15.677 -26.357 1.00 41.03 194 ASN A C 1
ATOM 1584 O O . ASN A 1 194 ? -18.367 14.825 -27.240 1.00 41.03 194 ASN A O 1
ATOM 1588 N N . THR A 1 195 ? -19.429 15.818 -25.536 1.00 42.75 195 THR A N 1
ATOM 1589 C CA . THR A 1 195 ? -20.800 15.518 -25.956 1.00 42.75 195 THR A CA 1
ATOM 1590 C C . THR A 1 195 ? -21.617 16.788 -25.761 1.00 42.75 195 THR A C 1
ATOM 1592 O O . THR A 1 195 ? -22.089 17.068 -24.659 1.00 42.75 195 THR A O 1
ATOM 1595 N N . SER A 1 196 ? -21.702 17.582 -26.828 1.00 39.84 196 SER A N 1
ATOM 1596 C CA . SER A 1 196 ? -22.795 18.528 -27.083 1.00 39.84 196 SER A CA 1
ATOM 1597 C C . SER A 1 196 ? -23.687 17.946 -28.166 1.00 39.84 196 SER A C 1
ATOM 1599 O O . SER A 1 196 ? -23.124 17.294 -29.076 1.00 39.84 196 SER A O 1
#

pLDDT: mean 74.97, std 18.53, range [30.23, 95.62]

Nearest PDB structures (foldseek):
  5wu6-assembly1_A  TM=8.386E-01  e=4.810E-02  Homo sapiens
  5wu5-assembly5_A  TM=6.056E-01  e=7.846E-02  Homo sapiens
  6u7b-assembly1_A  TM=7.404E-01  e=1.847E-01  Escherichia coli MS 115-1
  6p80-assembly1_A  TM=7.480E-01  e=3.406E-01  Escherichia coli MS 115-1
  7to3-assembly1_C  TM=9.062E-01  e=5.342E+00  Enterobacter cloacae

Mean predicted aligned error: 13.17 Å

Radius of gyration: 21.3 Å; Cα contacts (8 Å, |Δi|>4): 185; chains: 1; bounding box: 45×51×63 Å